Protein AF-A0AAD6TVN0-F1 (afdb_monomer_lite)

pLDDT: mean 87.1, std 21.08, range [29.28, 98.81]

Organism: NCBI:txid1033014

InterPro domains:
  IPR053216 Appressorial penetration-associated [PTHR34587] (46-248)

Radius of gyration: 27.72 Å; chains: 1; bounding box: 68×71×84 Å

Secondary structure (DSSP, 8-state):
-----------------PPPP-------------PPS--PPPGGG--GGGG--S-SS--TT-PPPP--SSTTTTHHHHH-TTSPB-TBS--TT--B--S--B----GGG--EEEEEESPTTEEE-TT--EEEEEEEESEE------TTTSBT-S-B-B-TTSPEEEEEEEEEEEES-TT--PPPPTT--SEEEEE-SPPBTTEEEEEETT---SEEEEEEEEEEETTSPBP--S-SS---SS-EEEEEE-

Foldseek 3Di:
DDDDDDDDDDDDDDDDDDDDDDDDDDDPPPPPPPPDPDPDDDPVVFDPCLQFQPVVVHDPPDDGHHHDRPLCQCVQCPVPVPFAECQLADDVVDHHHNADQADAFAPVLQKAKAWPPPHFAAEAAFQAKDKTKMFMGNAQAQQADDSHGQAVVHHWDADPVRGTYFWKKKFKAFDPAPPDPDDDDPVDTPDIDTQNDGDDVRMGMDMDHRHHHFGKMKMKMFTAHNNRHGHDHDDPPDDDSMDMHMYGHD

Structure (mmCIF, N/CA/C/O backbone):
data_AF-A0AAD6TVN0-F1
#
_entry.id   AF-A0AAD6TVN0-F1
#
loop_
_atom_site.group_PDB
_atom_site.id
_atom_site.type_symbol
_atom_site.label_atom_id
_atom_site.label_alt_id
_atom_site.label_comp_id
_atom_site.label_asym_id
_atom_site.label_entity_id
_atom_site.label_seq_id
_atom_site.pdbx_PDB_ins_code
_atom_site.Cartn_x
_atom_site.Cartn_y
_atom_site.Cartn_z
_atom_site.occupancy
_atom_site.B_iso_or_equiv
_atom_site.auth_seq_id
_atom_site.auth_comp_id
_atom_site.auth_asym_id
_atom_site.auth_atom_id
_atom_site.pdbx_PDB_model_num
ATOM 1 N N . MET A 1 1 ? 24.704 -12.897 56.780 1.00 35.09 1 MET A N 1
ATOM 2 C CA . MET A 1 1 ? 25.941 -13.639 57.115 1.00 35.09 1 MET A CA 1
ATOM 3 C C . MET A 1 1 ? 25.708 -15.061 56.632 1.00 35.09 1 MET A C 1
ATOM 5 O O . MET A 1 1 ? 24.818 -15.695 57.166 1.00 35.09 1 MET A O 1
ATOM 9 N N . GLY A 1 2 ? 26.159 -15.453 55.441 1.00 34.34 2 GLY A N 1
ATOM 10 C CA . GLY A 1 2 ? 27.534 -15.865 55.111 1.00 34.34 2 GLY A CA 1
ATOM 11 C C . GLY A 1 2 ? 27.506 -17.398 54.944 1.00 34.34 2 GLY A C 1
ATOM 12 O O . GLY A 1 2 ? 26.910 -18.060 55.776 1.00 34.34 2 GLY A O 1
ATOM 13 N N . GLY A 1 3 ? 28.023 -18.041 53.903 1.00 29.80 3 GLY A N 1
ATOM 14 C CA . GLY A 1 3 ? 28.819 -17.601 52.770 1.00 29.80 3 GLY A CA 1
ATOM 15 C C . GLY A 1 3 ? 28.853 -18.697 51.693 1.00 29.80 3 GLY A C 1
ATOM 16 O O . GLY A 1 3 ? 28.334 -19.795 51.873 1.00 29.80 3 GLY A O 1
ATOM 17 N N . MET A 1 4 ? 29.438 -18.325 50.559 1.00 32.41 4 MET A N 1
ATOM 18 C CA . MET A 1 4 ? 29.642 -19.104 49.339 1.00 32.41 4 MET A CA 1
ATOM 19 C C . MET A 1 4 ? 30.482 -20.374 49.552 1.00 32.41 4 MET A C 1
ATOM 21 O O . MET A 1 4 ? 31.401 -20.367 50.363 1.00 32.41 4 MET A O 1
ATOM 25 N N . SER A 1 5 ? 30.302 -21.380 48.688 1.00 35.50 5 SER A N 1
ATOM 26 C CA . SER A 1 5 ? 31.466 -22.021 48.065 1.00 35.50 5 SER A CA 1
ATOM 27 C C . SER A 1 5 ? 31.136 -22.552 46.674 1.00 35.50 5 SER A C 1
ATOM 29 O O . SER A 1 5 ? 30.236 -23.362 46.476 1.00 35.50 5 SER A O 1
ATOM 31 N N . SER A 1 6 ? 31.900 -22.033 45.722 1.00 34.50 6 SER A N 1
ATOM 32 C CA . SER A 1 6 ? 32.109 -22.510 44.363 1.00 34.50 6 SER A CA 1
ATOM 33 C C . SER A 1 6 ? 32.615 -23.948 44.326 1.00 34.50 6 SER A C 1
ATOM 35 O O . SER A 1 6 ? 33.423 -24.302 45.182 1.00 34.50 6 SER A O 1
ATOM 37 N N . ASP A 1 7 ? 32.332 -24.678 43.244 1.00 32.34 7 ASP A N 1
ATOM 38 C CA . ASP A 1 7 ? 33.420 -25.442 42.638 1.00 32.34 7 ASP A CA 1
ATOM 39 C C . ASP A 1 7 ? 33.321 -25.558 41.111 1.00 32.34 7 ASP A C 1
ATOM 41 O O . ASP A 1 7 ? 32.262 -25.813 40.533 1.00 32.34 7 ASP A O 1
ATOM 45 N N . ARG A 1 8 ? 34.463 -25.305 40.467 1.00 34.72 8 ARG A N 1
ATOM 46 C CA . ARG A 1 8 ? 34.719 -25.445 39.030 1.00 34.72 8 ARG A CA 1
ATOM 47 C C . ARG A 1 8 ? 35.424 -26.786 38.837 1.00 34.72 8 ARG A C 1
ATOM 49 O O . ARG A 1 8 ? 36.481 -26.988 39.416 1.00 34.72 8 ARG A O 1
ATOM 56 N N . GLY A 1 9 ? 34.941 -27.637 37.935 1.00 29.28 9 GLY A N 1
ATOM 57 C CA . GLY A 1 9 ? 35.663 -28.841 37.508 1.00 29.28 9 GLY A CA 1
ATOM 58 C C . GLY A 1 9 ? 35.828 -28.887 35.992 1.00 29.28 9 GLY A C 1
ATOM 59 O O . GLY A 1 9 ? 34.851 -29.075 35.273 1.00 29.28 9 GLY A O 1
ATOM 60 N N . ARG A 1 10 ? 37.061 -28.714 35.498 1.00 30.23 10 ARG A N 1
ATOM 61 C CA . ARG A 1 10 ? 37.460 -28.863 34.087 1.00 30.23 10 ARG A CA 1
ATOM 62 C C . ARG A 1 10 ? 38.429 -30.054 33.970 1.00 30.23 10 ARG A C 1
ATOM 64 O O . ARG A 1 10 ? 39.409 -30.089 34.696 1.00 30.23 10 ARG A O 1
ATOM 71 N N . VAL A 1 11 ? 38.156 -30.920 32.987 1.00 32.75 11 VAL A N 1
ATOM 72 C CA . VAL A 1 11 ? 39.029 -31.847 32.215 1.00 32.75 11 VAL A CA 1
ATOM 73 C C . VAL A 1 11 ? 39.875 -32.899 32.947 1.00 32.75 11 VAL A C 1
ATOM 75 O O . VAL A 1 11 ? 40.848 -32.548 33.597 1.00 32.75 11 VAL A O 1
ATOM 78 N N . LEU A 1 12 ? 39.661 -34.178 32.592 1.00 31.28 12 LEU A N 1
ATOM 79 C CA . LEU A 1 12 ? 40.741 -35.133 32.284 1.00 31.28 12 LEU A CA 1
ATOM 80 C C . LEU A 1 12 ? 40.341 -36.068 31.120 1.00 31.28 12 LEU A C 1
ATOM 82 O O . LEU A 1 12 ? 39.271 -36.668 31.108 1.00 31.28 12 LEU A O 1
ATOM 86 N N . THR A 1 13 ? 41.229 -36.144 30.130 1.00 33.22 13 THR A N 1
ATOM 87 C CA . THR A 1 13 ? 41.271 -37.031 28.951 1.00 33.22 13 THR A CA 1
ATOM 88 C C . THR A 1 13 ? 41.747 -38.451 29.283 1.00 33.22 13 THR A C 1
ATOM 90 O O . THR A 1 13 ? 42.549 -38.599 30.205 1.00 33.22 13 THR A O 1
ATOM 93 N N . PRO A 1 14 ? 41.455 -39.445 28.421 1.00 33.72 14 PRO A N 1
ATOM 94 C CA . PRO A 1 14 ? 42.400 -40.538 28.157 1.00 33.72 14 PRO A CA 1
ATOM 95 C C . PRO A 1 14 ? 42.846 -40.615 26.681 1.00 33.72 14 PRO A C 1
ATOM 97 O O . PRO A 1 14 ? 42.035 -40.543 25.759 1.00 33.72 14 PRO A O 1
ATOM 100 N N . GLN A 1 15 ? 44.158 -40.782 26.482 1.00 29.94 15 GLN A N 1
ATOM 101 C CA . GLN A 1 15 ? 44.843 -41.064 25.211 1.00 29.94 15 GLN A CA 1
ATOM 102 C C . GLN A 1 15 ? 44.637 -42.529 24.764 1.00 29.94 15 GLN A C 1
ATOM 104 O O . GLN A 1 15 ? 44.668 -43.434 25.588 1.00 29.94 15 GLN A O 1
ATOM 109 N N . MET A 1 16 ? 44.295 -42.737 23.485 1.00 29.47 16 MET A N 1
ATOM 110 C CA . MET A 1 16 ? 45.093 -43.319 22.376 1.00 29.47 16 MET A CA 1
ATOM 111 C C . MET A 1 16 ? 44.997 -44.840 22.174 1.00 29.47 16 MET A C 1
ATOM 113 O O . MET A 1 16 ? 45.440 -45.611 23.013 1.00 29.47 16 MET A O 1
ATOM 117 N N . GLN A 1 17 ? 44.584 -45.236 20.960 1.00 30.91 17 GLN A N 1
ATOM 118 C CA . GLN A 1 17 ? 45.395 -46.042 20.029 1.00 30.91 17 GLN A CA 1
ATOM 119 C C . GLN A 1 17 ? 44.801 -45.986 18.603 1.00 30.91 17 GLN A C 1
ATOM 121 O O . GLN A 1 17 ? 43.596 -46.113 18.405 1.00 30.91 17 GLN A O 1
ATOM 126 N N . THR A 1 18 ? 45.662 -45.738 17.613 1.00 35.38 18 THR A N 1
ATOM 127 C CA . THR A 1 18 ? 45.358 -45.560 16.178 1.00 35.38 18 THR A CA 1
ATOM 128 C C . THR A 1 18 ? 45.580 -46.843 15.366 1.00 35.38 18 THR A C 1
ATOM 130 O O . THR A 1 18 ? 46.633 -47.458 15.538 1.00 35.38 18 THR A O 1
ATOM 133 N N . PRO A 1 19 ? 44.706 -47.189 14.400 1.00 38.62 19 PRO A N 1
ATOM 134 C CA . PRO A 1 19 ? 45.020 -48.106 13.298 1.00 38.62 19 PRO A CA 1
ATOM 135 C C . PRO A 1 19 ? 45.561 -47.355 12.054 1.00 38.62 19 PRO A C 1
ATOM 137 O O . PRO A 1 19 ? 45.411 -46.134 11.963 1.00 38.62 19 PRO A O 1
ATOM 140 N N . PRO A 1 20 ? 46.216 -48.050 11.102 1.00 36.09 20 PRO A N 1
ATOM 141 C CA . PRO A 1 20 ? 47.144 -47.451 10.140 1.00 36.09 20 PRO A CA 1
ATOM 142 C C . PRO A 1 20 ? 46.466 -46.721 8.967 1.00 36.09 20 PRO A C 1
ATOM 144 O O . PRO A 1 20 ? 45.381 -47.081 8.517 1.00 36.09 20 PRO A O 1
ATOM 147 N N . GLN A 1 21 ? 47.164 -45.706 8.444 1.00 36.44 21 GLN A N 1
ATOM 148 C CA . GLN A 1 21 ? 46.817 -44.969 7.222 1.00 36.44 21 GLN A CA 1
ATOM 149 C C . GLN A 1 21 ? 47.020 -45.804 5.948 1.00 36.44 21 GLN A C 1
ATOM 151 O O . GLN A 1 21 ? 48.007 -46.535 5.849 1.00 36.44 21 GLN A O 1
ATOM 156 N N . PRO A 1 22 ? 46.237 -45.512 4.893 1.00 36.12 22 PRO A N 1
ATOM 157 C CA . PRO A 1 22 ? 46.738 -45.560 3.527 1.00 36.12 22 PRO A CA 1
ATOM 158 C C . PRO A 1 22 ? 46.765 -44.169 2.865 1.00 36.12 22 PRO A C 1
ATOM 160 O O . PRO A 1 22 ? 45.753 -43.486 2.742 1.00 36.12 22 PRO A O 1
ATOM 163 N N . SER A 1 23 ? 47.977 -43.807 2.435 1.00 33.66 23 SER A N 1
ATOM 164 C CA . SER A 1 23 ? 48.380 -43.056 1.232 1.00 33.66 23 SER A CA 1
ATOM 165 C C . SER A 1 23 ? 47.616 -41.801 0.776 1.00 33.66 23 SER A C 1
ATOM 167 O O . SER A 1 23 ? 46.452 -41.817 0.386 1.00 33.66 23 SER A O 1
ATOM 169 N N . GLN A 1 24 ? 48.404 -40.730 0.668 1.00 41.72 24 GLN A N 1
ATOM 170 C CA . GLN A 1 24 ? 48.124 -39.443 0.044 1.00 41.72 24 GLN A CA 1
ATOM 171 C C . GLN A 1 24 ? 47.583 -39.549 -1.394 1.00 41.72 24 GLN A C 1
ATOM 173 O O . GLN A 1 24 ? 48.257 -40.071 -2.275 1.00 41.72 24 GLN A O 1
ATOM 178 N N . GLN A 1 25 ? 46.456 -38.883 -1.658 1.00 35.97 25 GLN A N 1
ATOM 179 C CA . GLN A 1 25 ? 46.201 -38.197 -2.928 1.00 35.97 25 GLN A CA 1
ATOM 180 C C . GLN A 1 25 ? 45.487 -36.871 -2.635 1.00 35.97 25 GLN A C 1
ATOM 182 O O . GLN A 1 25 ? 44.291 -36.810 -2.350 1.00 35.97 25 GLN A O 1
ATOM 187 N N . GLN A 1 26 ? 46.257 -35.783 -2.670 1.00 39.34 26 GLN A N 1
ATOM 188 C CA . GLN A 1 26 ? 45.740 -34.420 -2.620 1.00 39.34 26 GLN A CA 1
ATOM 189 C C . GLN A 1 26 ? 44.898 -34.147 -3.874 1.00 39.34 26 GLN A C 1
ATOM 191 O O . GLN A 1 26 ? 45.443 -33.956 -4.957 1.00 39.34 26 GLN A O 1
ATOM 196 N N . SER A 1 27 ? 43.577 -34.035 -3.725 1.00 37.53 27 SER A N 1
ATOM 197 C CA . SER A 1 27 ? 42.752 -33.298 -4.686 1.00 37.53 27 SER A CA 1
ATOM 198 C C . SER A 1 27 ? 42.342 -31.964 -4.063 1.00 37.53 27 SER A C 1
ATOM 200 O O . SER A 1 27 ? 41.431 -31.864 -3.243 1.00 37.53 27 SER A O 1
ATOM 202 N N . ARG A 1 28 ? 43.061 -30.898 -4.436 1.00 41.41 28 ARG A N 1
ATOM 203 C CA . ARG A 1 28 ? 42.641 -29.515 -4.182 1.00 41.41 28 ARG A CA 1
ATOM 204 C C . ARG A 1 28 ? 41.343 -29.259 -4.954 1.00 41.41 28 ARG A C 1
ATOM 206 O O . ARG A 1 28 ? 41.378 -28.809 -6.097 1.00 41.41 28 ARG A O 1
ATOM 213 N N . LYS A 1 29 ? 40.184 -29.501 -4.340 1.00 38.69 29 LYS A N 1
ATOM 214 C CA . LYS A 1 29 ? 38.929 -28.897 -4.805 1.00 38.69 29 LYS A CA 1
ATOM 215 C C . LYS A 1 29 ? 38.949 -27.427 -4.398 1.00 38.69 29 LYS A C 1
ATOM 217 O O . LYS A 1 29 ? 38.515 -27.059 -3.312 1.00 38.69 29 LYS A O 1
ATOM 222 N N . GLN A 1 30 ? 39.493 -26.586 -5.278 1.00 42.94 30 GLN A N 1
ATOM 223 C CA . GLN A 1 30 ? 39.204 -25.157 -5.263 1.00 42.94 30 GLN A CA 1
ATOM 224 C C . GLN A 1 30 ? 37.683 -24.995 -5.273 1.00 42.94 30 GLN A C 1
ATOM 226 O O . GLN A 1 30 ? 37.018 -25.318 -6.259 1.00 42.94 30 GLN A O 1
ATOM 231 N N . SER A 1 31 ? 37.144 -24.493 -4.165 1.00 44.06 31 SER A N 1
ATOM 232 C CA . SER A 1 31 ? 35.821 -23.889 -4.104 1.00 44.06 31 SER A CA 1
ATOM 233 C C . SER A 1 31 ? 35.798 -22.714 -5.086 1.00 44.06 31 SER A C 1
ATOM 235 O O . SER A 1 31 ? 36.100 -21.572 -4.737 1.00 44.06 31 SER A O 1
ATOM 237 N N . ARG A 1 32 ? 35.484 -22.996 -6.354 1.00 47.41 32 ARG A N 1
ATOM 238 C CA . ARG A 1 32 ? 35.063 -21.975 -7.307 1.00 47.41 32 ARG A CA 1
ATOM 239 C C . ARG A 1 32 ? 33.734 -21.445 -6.790 1.00 47.41 32 ARG A C 1
ATOM 241 O O . ARG A 1 32 ? 32.703 -22.082 -6.991 1.00 47.41 32 ARG A O 1
ATOM 248 N N . SER A 1 33 ? 33.779 -20.291 -6.129 1.00 51.88 33 SER A N 1
ATOM 249 C CA . SER A 1 33 ? 32.635 -19.387 -6.038 1.00 51.88 33 SER A CA 1
ATOM 250 C C . SER A 1 33 ? 32.027 -19.295 -7.439 1.00 51.88 33 SER A C 1
ATOM 252 O O . SER A 1 33 ? 32.634 -18.755 -8.368 1.00 51.88 33 SER A O 1
ATOM 254 N N . ARG A 1 34 ? 30.876 -19.943 -7.636 1.00 54.56 34 ARG A N 1
ATOM 255 C CA . ARG A 1 34 ? 30.107 -19.817 -8.869 1.00 54.56 34 ARG A CA 1
ATOM 256 C C . ARG A 1 34 ? 29.485 -18.425 -8.842 1.00 54.56 34 ARG A C 1
ATOM 258 O O . ARG A 1 34 ? 28.358 -18.261 -8.395 1.00 54.56 34 ARG A O 1
ATOM 265 N N . ARG A 1 35 ? 30.216 -17.423 -9.336 1.00 59.41 35 ARG A N 1
ATOM 266 C CA . ARG A 1 35 ? 29.575 -16.224 -9.889 1.00 59.41 35 ARG A CA 1
ATOM 267 C C . ARG A 1 35 ? 28.525 -16.696 -10.911 1.00 59.41 35 ARG A C 1
ATOM 269 O O . ARG A 1 35 ? 28.870 -17.559 -11.730 1.00 59.41 35 ARG A O 1
ATOM 276 N N . PRO A 1 36 ? 27.275 -16.203 -10.872 1.00 55.59 36 PRO A N 1
ATOM 277 C CA . PRO A 1 36 ? 26.262 -16.624 -11.830 1.00 55.59 36 PRO A CA 1
ATOM 278 C C . PRO A 1 36 ? 26.734 -16.358 -13.263 1.00 55.59 36 PRO A C 1
ATOM 280 O O . PRO A 1 36 ? 27.351 -15.332 -13.553 1.00 55.59 36 PRO A O 1
ATOM 283 N N . ARG A 1 37 ? 26.482 -17.327 -14.147 1.00 54.34 37 ARG A N 1
ATOM 284 C CA . ARG A 1 37 ? 26.737 -17.229 -15.587 1.00 54.34 37 ARG A CA 1
ATOM 285 C C . ARG A 1 37 ? 25.771 -16.214 -16.215 1.00 54.34 37 ARG A C 1
ATOM 287 O O . ARG A 1 37 ? 24.590 -16.233 -15.901 1.00 54.34 37 ARG A O 1
ATOM 294 N N . SER A 1 38 ? 26.316 -15.434 -17.154 1.00 54.59 38 SER A N 1
ATOM 295 C CA . SER A 1 38 ? 25.729 -14.333 -17.939 1.00 54.59 38 SER A CA 1
ATOM 296 C C . SER A 1 38 ? 25.511 -13.011 -17.191 1.00 54.59 38 SER A C 1
ATOM 298 O O . SER A 1 38 ? 24.483 -12.788 -16.570 1.00 54.59 38 SER A O 1
ATOM 300 N N . ALA A 1 39 ? 26.472 -12.094 -17.342 1.00 66.88 39 ALA A N 1
ATOM 301 C CA . ALA A 1 39 ? 26.305 -10.664 -17.064 1.00 66.88 39 ALA A CA 1
ATOM 302 C C . ALA A 1 39 ? 25.652 -9.903 -18.242 1.00 66.88 39 ALA A C 1
ATOM 304 O O . ALA A 1 39 ? 25.622 -8.675 -18.237 1.00 66.88 39 ALA A O 1
ATOM 305 N N . ALA A 1 40 ? 25.184 -10.613 -19.276 1.00 80.75 40 ALA A N 1
ATOM 306 C CA . ALA A 1 40 ? 24.501 -10.007 -20.410 1.00 80.75 40 ALA A CA 1
ATOM 307 C C . ALA A 1 40 ? 23.000 -9.892 -20.113 1.00 80.75 40 ALA A C 1
ATOM 309 O O . ALA A 1 40 ? 22.369 -10.868 -19.704 1.00 80.75 40 ALA A O 1
ATOM 310 N N . ILE A 1 41 ? 22.454 -8.693 -20.318 1.00 84.88 41 ILE A N 1
ATOM 311 C CA . ILE A 1 41 ? 21.024 -8.387 -20.212 1.00 84.88 41 ILE A CA 1
ATOM 312 C C . ILE A 1 41 ? 20.337 -8.853 -21.502 1.00 84.88 41 ILE A C 1
ATOM 314 O O . ILE A 1 41 ? 20.864 -8.622 -22.589 1.00 84.88 41 ILE A O 1
ATOM 318 N N . ASP A 1 42 ? 19.175 -9.504 -21.393 1.00 88.06 42 ASP A N 1
ATOM 319 C CA . ASP A 1 42 ? 18.343 -9.839 -22.557 1.00 88.06 42 ASP A CA 1
ATOM 320 C C . ASP A 1 42 ? 17.860 -8.538 -23.224 1.00 88.06 42 ASP A C 1
ATOM 322 O O . ASP A 1 42 ? 17.152 -7.773 -22.571 1.00 88.06 42 ASP A O 1
ATOM 326 N N . PRO A 1 43 ? 18.194 -8.264 -24.499 1.00 88.19 43 PRO A N 1
ATOM 327 C CA . PRO A 1 43 ? 17.826 -7.007 -25.148 1.00 88.19 43 PRO A CA 1
ATOM 328 C C . PRO A 1 43 ? 16.322 -6.719 -25.165 1.00 88.19 43 PRO A C 1
ATOM 330 O O . PRO A 1 43 ? 15.921 -5.561 -25.229 1.00 88.19 43 PRO A O 1
ATOM 333 N N . ARG A 1 44 ? 15.474 -7.749 -25.063 1.00 89.56 44 ARG A N 1
ATOM 334 C CA . ARG A 1 44 ? 14.012 -7.590 -25.065 1.00 89.56 44 ARG A CA 1
ATOM 335 C C . ARG A 1 44 ? 13.475 -6.868 -23.834 1.00 89.56 44 ARG A C 1
ATOM 337 O O . ARG A 1 44 ? 12.310 -6.487 -23.829 1.00 89.56 44 ARG A O 1
ATOM 344 N N . VAL A 1 45 ? 14.277 -6.710 -22.780 1.00 89.50 45 VAL A N 1
ATOM 345 C CA . VAL A 1 45 ? 13.815 -6.002 -21.583 1.00 89.50 45 VAL A CA 1
ATOM 346 C C . VAL A 1 45 ? 13.823 -4.490 -21.779 1.00 89.50 45 VAL A C 1
ATOM 348 O O . VAL A 1 45 ? 13.073 -3.822 -21.070 1.00 89.50 45 VAL A O 1
ATOM 351 N N . PHE A 1 46 ? 14.638 -3.942 -22.694 1.00 90.56 46 PHE A N 1
ATOM 352 C CA . PHE A 1 46 ? 14.789 -2.495 -22.896 1.00 90.56 46 PHE A CA 1
ATOM 353 C C . PHE A 1 46 ? 13.471 -1.832 -23.312 1.00 90.56 46 PHE A C 1
ATOM 355 O O . PHE A 1 46 ? 12.807 -2.266 -24.248 1.00 90.56 46 PHE A O 1
ATOM 362 N N . GLN A 1 47 ? 13.093 -0.785 -22.580 1.00 91.75 47 GLN A N 1
ATOM 363 C CA . GLN A 1 47 ? 11.836 -0.067 -22.752 1.00 91.75 47 GLN A CA 1
ATOM 364 C C . GLN A 1 47 ? 12.097 1.211 -23.550 1.00 91.75 47 GLN A C 1
ATOM 366 O O . GLN A 1 47 ? 12.538 2.211 -22.991 1.00 91.75 47 GLN A O 1
ATOM 371 N N . GLU A 1 48 ? 11.802 1.206 -24.851 1.00 93.00 48 GLU A N 1
ATOM 372 C CA . GLU A 1 48 ? 12.009 2.381 -25.719 1.00 93.00 48 GLU A CA 1
ATOM 373 C C . GLU A 1 48 ? 11.285 3.632 -25.201 1.00 93.00 48 GLU A C 1
ATOM 375 O O . GLU A 1 48 ? 11.797 4.746 -25.305 1.00 93.00 48 GLU A O 1
ATOM 380 N N . GLY A 1 49 ? 10.127 3.452 -24.556 1.00 92.50 49 GLY A N 1
ATOM 381 C CA . GLY A 1 49 ? 9.379 4.542 -23.931 1.00 92.50 49 GLY A CA 1
ATOM 382 C C . GLY A 1 49 ? 10.169 5.304 -22.860 1.00 92.50 49 GLY A C 1
ATOM 383 O O . GLY A 1 49 ? 9.905 6.484 -22.649 1.00 92.50 49 GLY A O 1
ATOM 384 N N . PHE A 1 50 ? 11.175 4.686 -22.229 1.00 94.81 50 PHE A N 1
ATOM 385 C CA . PHE A 1 50 ? 12.008 5.344 -21.214 1.00 94.81 50 PHE A CA 1
ATOM 386 C C . PHE A 1 50 ? 13.017 6.330 -21.818 1.00 94.81 50 PHE A C 1
ATOM 388 O O . PHE A 1 50 ? 13.672 7.056 -21.074 1.00 94.81 50 PHE A O 1
ATOM 395 N N . LEU A 1 51 ? 13.140 6.409 -23.146 1.00 94.56 51 LEU A N 1
ATOM 396 C CA . LEU A 1 51 ? 13.912 7.457 -23.822 1.00 94.56 51 LEU A CA 1
ATOM 397 C C . LEU A 1 51 ? 13.151 8.787 -23.895 1.00 94.56 51 LEU A C 1
ATOM 399 O O . LEU A 1 51 ? 13.749 9.829 -24.160 1.00 94.56 51 LEU A O 1
ATOM 403 N N . ASN A 1 52 ? 11.838 8.762 -23.657 1.00 95.00 52 ASN A N 1
ATOM 404 C CA . ASN A 1 52 ? 10.978 9.931 -23.732 1.00 95.00 52 ASN A CA 1
ATOM 405 C C . ASN A 1 52 ? 10.688 10.479 -22.329 1.00 95.00 52 ASN A C 1
ATOM 407 O O . ASN A 1 52 ? 10.168 9.777 -21.466 1.00 95.00 52 ASN A O 1
ATOM 411 N N . ASN A 1 53 ? 10.986 11.758 -22.107 1.00 95.75 53 ASN A N 1
ATOM 412 C CA . ASN A 1 53 ? 10.720 12.432 -20.835 1.00 95.75 53 ASN A CA 1
ATOM 413 C C . ASN A 1 53 ? 9.287 12.985 -20.712 1.00 95.75 53 ASN A C 1
ATOM 415 O O . ASN A 1 53 ? 8.953 13.572 -19.683 1.00 95.75 53 ASN A O 1
ATOM 419 N N . GLY A 1 54 ? 8.461 12.839 -21.753 1.00 93.69 54 GLY A N 1
ATOM 420 C CA . GLY A 1 54 ? 7.076 13.309 -21.789 1.00 93.69 54 GLY A CA 1
ATOM 421 C C . GLY A 1 54 ? 6.908 14.818 -22.001 1.00 93.69 54 GLY A C 1
ATOM 422 O O . GLY A 1 54 ? 5.812 15.322 -21.787 1.00 93.69 54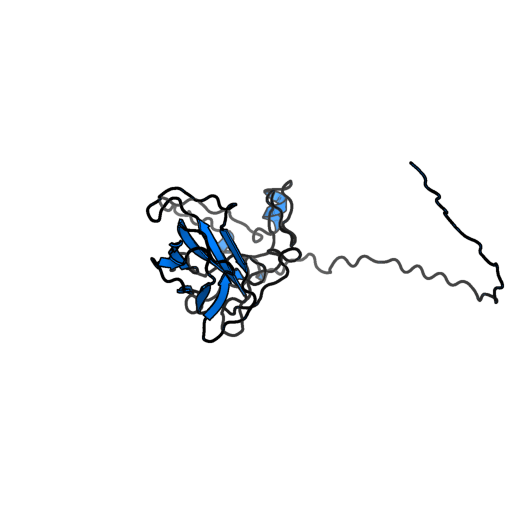 GLY A O 1
ATOM 423 N N . GLN A 1 55 ? 7.964 15.541 -22.395 1.00 94.31 55 GLN A N 1
ATOM 424 C CA . GLN A 1 55 ? 7.976 17.009 -22.528 1.00 94.31 55 GLN A CA 1
ATOM 425 C C . GLN A 1 55 ? 8.411 17.492 -23.918 1.00 94.31 55 GLN A C 1
ATOM 427 O O . GLN A 1 55 ? 9.071 18.524 -24.051 1.00 94.31 55 GLN A O 1
ATOM 432 N N . ASN A 1 56 ? 8.061 16.745 -24.968 1.00 89.75 56 ASN A N 1
ATOM 433 C CA . ASN A 1 56 ? 8.310 17.154 -26.348 1.00 89.75 56 ASN A CA 1
ATOM 434 C C . ASN A 1 56 ? 7.064 16.936 -27.238 1.00 89.75 56 ASN A C 1
ATOM 436 O O . ASN A 1 56 ? 6.823 15.800 -27.654 1.00 89.75 56 ASN A O 1
ATOM 440 N N . PRO A 1 57 ? 6.280 17.994 -27.538 1.00 92.06 57 PRO A N 1
ATOM 441 C CA . PRO A 1 57 ? 6.440 19.366 -27.038 1.00 92.06 57 PRO A CA 1
ATOM 442 C C . PRO A 1 57 ? 6.149 19.477 -25.524 1.00 92.06 57 PRO A C 1
ATOM 444 O O . PRO A 1 57 ? 5.538 18.566 -24.959 1.00 92.06 57 PRO A O 1
ATOM 447 N N . PRO A 1 58 ? 6.572 20.566 -24.854 1.00 93.62 58 PRO A N 1
ATOM 448 C CA . PRO A 1 58 ? 6.256 20.792 -23.446 1.00 93.62 58 PRO A CA 1
ATOM 449 C C . PRO A 1 58 ? 4.749 20.794 -23.167 1.00 93.62 58 PRO A C 1
ATOM 451 O O . PRO A 1 58 ? 3.963 21.305 -23.967 1.00 93.62 58 PRO A O 1
ATOM 454 N N . VAL A 1 59 ? 4.361 20.249 -22.014 1.00 94.19 59 VAL A N 1
ATOM 455 C CA . VAL A 1 59 ? 2.977 20.226 -21.523 1.00 94.19 59 VAL A CA 1
ATOM 456 C C . VAL A 1 59 ? 2.894 21.025 -20.225 1.00 94.19 59 VAL A C 1
ATOM 458 O O . VAL A 1 59 ? 3.592 20.721 -19.254 1.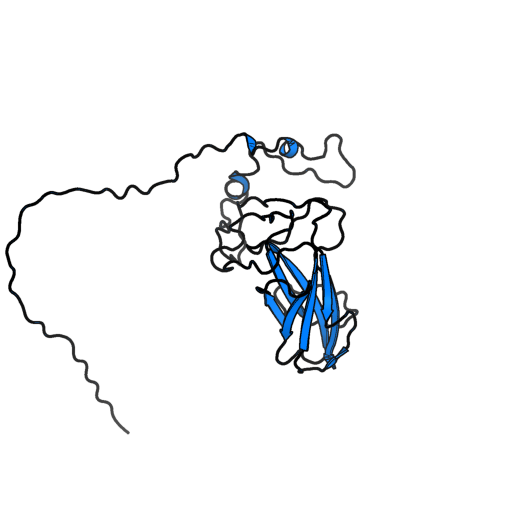00 94.19 59 VAL A O 1
ATOM 461 N N . ASP A 1 60 ? 2.016 22.026 -20.197 1.00 95.12 60 ASP A N 1
ATOM 462 C CA . ASP A 1 60 ? 1.868 22.937 -19.061 1.00 95.12 60 ASP A 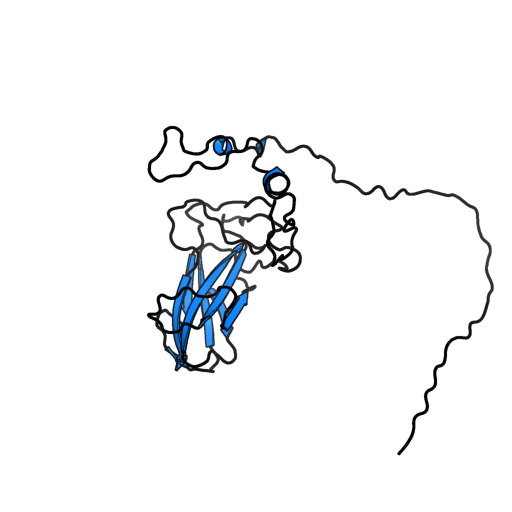CA 1
ATOM 463 C C . ASP A 1 60 ? 1.579 22.202 -17.744 1.00 95.12 60 ASP A C 1
ATOM 465 O O . ASP A 1 60 ? 0.769 21.273 -17.662 1.00 95.12 60 ASP A O 1
ATOM 469 N N . GLY A 1 61 ? 2.264 22.636 -16.683 1.00 94.00 61 GLY A N 1
ATOM 470 C CA . GLY A 1 61 ? 2.114 22.080 -15.336 1.00 94.00 61 GLY A CA 1
ATOM 471 C C . GLY A 1 61 ? 2.693 20.673 -15.151 1.00 94.00 61 GLY A C 1
ATOM 472 O O . GLY A 1 61 ? 2.376 20.018 -14.156 1.00 94.00 61 GLY A O 1
ATOM 473 N N . LYS A 1 62 ? 3.517 20.178 -16.085 1.00 91.50 62 LYS A N 1
ATOM 474 C CA . LYS A 1 62 ? 4.165 18.862 -16.004 1.00 91.50 62 LYS A CA 1
ATOM 475 C C . LYS A 1 62 ? 5.690 19.017 -16.006 1.00 91.50 62 LYS A C 1
ATOM 477 O O . LYS A 1 62 ? 6.241 19.810 -16.761 1.00 91.50 62 LYS A O 1
ATOM 482 N N . SER A 1 63 ? 6.380 18.249 -15.167 1.00 95.12 63 SER A N 1
ATOM 483 C CA . SER A 1 63 ? 7.848 18.171 -15.166 1.00 95.12 63 SER A CA 1
ATOM 484 C C . SER A 1 63 ? 8.333 17.069 -16.118 1.00 95.12 63 SER A C 1
ATOM 486 O O . SER A 1 63 ? 7.603 16.097 -16.328 1.00 95.12 63 SER A O 1
ATOM 488 N N . PRO A 1 64 ? 9.540 17.184 -16.703 1.00 95.50 64 PRO A N 1
ATOM 489 C CA . PRO A 1 64 ? 10.132 16.096 -17.474 1.00 95.50 64 PRO A CA 1
ATOM 490 C C . PRO A 1 64 ? 10.470 14.906 -16.575 1.00 95.50 64 PRO A C 1
ATOM 492 O O . PRO A 1 64 ? 11.003 15.077 -15.478 1.00 95.50 64 PRO A O 1
ATOM 495 N N . SER A 1 65 ? 10.202 13.696 -17.064 1.00 95.31 65 SER A N 1
ATOM 496 C CA . SER A 1 65 ? 10.694 12.466 -16.441 1.00 95.31 65 SER A CA 1
ATOM 497 C C . SER A 1 65 ? 12.204 12.310 -16.647 1.00 95.31 65 SER A C 1
ATOM 499 O O . SER A 1 65 ? 12.767 12.780 -17.639 1.00 95.31 65 SER A O 1
ATOM 501 N N . LEU A 1 66 ? 12.857 11.572 -15.747 1.00 95.38 66 LEU A N 1
ATOM 502 C CA . LEU A 1 66 ? 14.153 10.975 -16.062 1.00 95.38 66 LEU A CA 1
ATOM 503 C C . LEU A 1 66 ? 14.001 10.013 -17.244 1.00 95.38 66 LEU A C 1
ATOM 505 O O . LEU A 1 66 ? 12.960 9.369 -17.396 1.00 95.38 66 LEU A O 1
ATOM 509 N N . THR A 1 67 ? 15.062 9.888 -18.037 1.00 94.69 67 THR A N 1
ATOM 510 C CA . THR A 1 67 ? 15.147 8.949 -19.157 1.00 94.69 67 THR A CA 1
ATOM 511 C C . THR A 1 67 ? 16.245 7.918 -18.931 1.00 94.69 67 THR A C 1
ATOM 513 O O . THR A 1 67 ? 17.159 8.115 -18.123 1.00 94.69 67 THR A O 1
ATOM 516 N N . SER A 1 68 ? 16.155 6.785 -19.624 1.00 94.31 68 SER A N 1
ATOM 517 C CA . SER A 1 68 ? 17.160 5.731 -19.540 1.00 94.31 68 SER A CA 1
ATOM 518 C C . SER A 1 68 ? 17.202 4.868 -20.794 1.00 94.31 68 SER A C 1
ATOM 520 O O . SER A 1 68 ? 16.185 4.342 -21.230 1.00 94.31 68 SER A O 1
ATOM 522 N N . GLU A 1 69 ? 18.413 4.641 -21.301 1.00 91.69 69 GLU A N 1
ATOM 523 C CA . GLU A 1 69 ? 18.702 3.671 -22.368 1.00 91.69 69 GLU A CA 1
ATOM 524 C C . GLU A 1 69 ? 18.856 2.233 -21.843 1.00 91.69 69 GLU A C 1
ATOM 526 O O . GLU A 1 69 ? 18.988 1.292 -22.618 1.00 91.69 69 GLU A O 1
ATOM 531 N N . ASN A 1 70 ? 18.881 2.042 -20.519 1.00 90.12 70 ASN A N 1
ATOM 532 C CA . ASN A 1 70 ? 19.180 0.758 -19.886 1.00 90.12 70 ASN A CA 1
ATOM 533 C C . ASN A 1 70 ? 18.215 0.392 -18.752 1.00 90.12 70 ASN A C 1
ATOM 535 O O . ASN A 1 70 ? 18.605 -0.301 -17.808 1.00 90.12 70 ASN A O 1
ATOM 539 N N . ASN A 1 71 ? 16.973 0.874 -18.829 1.00 91.62 71 ASN A N 1
ATOM 540 C CA . ASN A 1 71 ? 15.917 0.638 -17.841 1.00 91.62 71 ASN A CA 1
ATOM 541 C C . ASN A 1 71 ? 16.329 0.922 -16.395 1.00 91.62 71 ASN A C 1
ATOM 543 O O . ASN A 1 71 ? 15.952 0.190 -15.483 1.00 91.62 71 ASN A O 1
ATOM 547 N N . PHE A 1 72 ? 17.150 1.947 -16.185 1.00 93.50 72 PHE A N 1
ATOM 548 C CA . PHE A 1 72 ? 17.612 2.352 -14.863 1.00 93.50 72 PHE A CA 1
ATOM 549 C C . PHE A 1 72 ? 18.355 1.247 -14.087 1.00 93.50 72 PHE A C 1
ATOM 551 O O . PHE A 1 72 ? 18.502 1.354 -12.873 1.00 93.50 72 PHE A O 1
ATOM 558 N N . ILE A 1 73 ? 18.919 0.230 -14.760 1.00 91.06 73 ILE A N 1
ATOM 559 C CA . ILE A 1 73 ? 19.584 -0.909 -14.091 1.00 91.06 73 ILE A CA 1
ATOM 560 C C . ILE A 1 73 ? 20.728 -0.483 -13.153 1.00 91.06 73 ILE A C 1
ATOM 562 O O . ILE A 1 73 ? 21.016 -1.143 -12.160 1.00 91.06 73 ILE A O 1
ATOM 566 N N . ASN A 1 74 ? 21.365 0.655 -13.446 1.00 89.69 74 ASN A N 1
ATOM 567 C CA . ASN A 1 74 ? 22.452 1.226 -12.649 1.00 89.69 74 ASN A CA 1
ATOM 568 C C . ASN A 1 74 ? 22.009 2.404 -11.764 1.00 89.69 74 ASN A C 1
ATOM 570 O O . ASN A 1 74 ? 22.872 3.092 -11.219 1.00 89.69 74 ASN A O 1
ATOM 574 N N . PHE A 1 75 ? 20.707 2.680 -11.645 1.00 94.19 75 PHE A N 1
ATOM 575 C CA . PHE A 1 75 ? 20.196 3.883 -10.984 1.00 94.19 75 PHE A CA 1
ATOM 576 C C . PHE A 1 75 ? 20.692 4.001 -9.545 1.00 94.19 75 PHE A C 1
ATOM 578 O O . PHE A 1 75 ? 21.334 4.992 -9.216 1.00 94.19 75 PHE A O 1
ATOM 585 N N . CYS A 1 76 ? 20.513 2.968 -8.717 1.00 93.38 76 CYS A N 1
ATOM 586 C CA . CYS A 1 76 ? 20.976 3.011 -7.328 1.00 93.38 76 CYS A CA 1
ATOM 587 C C . CYS A 1 76 ? 22.482 3.275 -7.219 1.00 93.38 76 CYS A C 1
ATOM 589 O O . CYS A 1 76 ? 22.908 4.166 -6.490 1.00 93.38 76 CYS A O 1
ATOM 591 N N . ALA A 1 77 ? 23.287 2.552 -8.000 1.00 89.25 77 ALA A N 1
ATOM 592 C CA . ALA A 1 77 ? 24.740 2.669 -7.956 1.00 89.25 77 ALA A CA 1
ATOM 593 C C . ALA A 1 77 ? 25.260 4.032 -8.450 1.00 89.25 77 ALA A C 1
ATOM 595 O O . ALA A 1 77 ? 26.325 4.463 -8.017 1.00 89.25 77 ALA A O 1
ATOM 596 N N . ARG A 1 78 ? 24.548 4.697 -9.371 1.00 88.06 78 ARG A N 1
ATOM 597 C CA . ARG A 1 78 ? 24.984 5.970 -9.976 1.00 88.06 78 ARG A CA 1
ATOM 598 C C . ARG A 1 78 ? 24.409 7.198 -9.284 1.00 88.06 78 ARG A C 1
ATOM 600 O O . ARG A 1 78 ? 25.116 8.188 -9.145 1.00 88.06 78 ARG A O 1
ATOM 607 N N . THR A 1 79 ? 23.145 7.142 -8.884 1.00 86.31 79 THR A N 1
ATOM 608 C CA . THR A 1 79 ? 22.431 8.287 -8.311 1.00 86.31 79 THR A CA 1
ATOM 609 C C . THR A 1 79 ? 22.718 8.419 -6.821 1.00 86.31 79 THR A C 1
ATOM 611 O O . THR A 1 79 ? 22.832 9.530 -6.315 1.00 86.31 79 THR A O 1
ATOM 614 N N . LEU A 1 80 ? 22.860 7.291 -6.117 1.00 87.00 80 LEU A N 1
ATOM 615 C CA . LEU A 1 80 ? 22.990 7.251 -4.664 1.00 87.00 80 LEU A CA 1
ATOM 616 C C . LEU A 1 80 ? 24.082 6.253 -4.225 1.00 87.00 80 LEU A C 1
ATOM 618 O O . LEU A 1 80 ? 23.798 5.299 -3.502 1.00 87.00 80 LEU A O 1
ATOM 622 N N . PRO A 1 81 ? 25.353 6.457 -4.629 1.00 84.56 81 PRO A N 1
ATOM 623 C CA . PRO A 1 81 ? 26.432 5.485 -4.414 1.00 84.56 81 PRO A CA 1
ATOM 624 C C . PRO A 1 81 ? 26.735 5.193 -2.936 1.00 84.56 81 PRO A C 1
ATOM 626 O O . PRO A 1 81 ? 27.325 4.161 -2.630 1.00 84.56 81 PRO A O 1
ATOM 629 N N . GLN A 1 82 ? 26.352 6.097 -2.030 1.00 89.56 82 GLN A N 1
ATOM 630 C CA . GLN A 1 82 ? 26.529 5.942 -0.582 1.00 89.56 82 GLN A CA 1
ATOM 631 C C . GLN A 1 82 ? 25.264 5.433 0.127 1.00 89.56 82 GLN A C 1
ATOM 633 O O . GLN A 1 82 ? 25.305 5.152 1.323 1.00 89.56 82 GLN A O 1
ATOM 638 N N . THR A 1 83 ? 24.137 5.316 -0.581 1.00 92.44 83 THR A N 1
ATOM 639 C CA . THR A 1 83 ? 22.893 4.803 -0.006 1.00 92.44 83 THR A CA 1
ATOM 640 C C . THR A 1 83 ? 22.909 3.274 -0.043 1.00 92.44 83 THR A C 1
ATOM 642 O O . THR A 1 83 ? 23.143 2.692 -1.106 1.00 92.44 83 THR A O 1
ATOM 645 N N . PRO A 1 84 ? 22.641 2.592 1.087 1.00 94.19 84 PRO A N 1
ATOM 646 C CA . PRO A 1 84 ? 22.553 1.138 1.116 1.00 94.19 84 PRO A CA 1
ATOM 647 C C . PRO A 1 84 ? 21.535 0.603 0.106 1.00 94.19 84 PRO A C 1
ATOM 649 O O . PRO A 1 84 ? 20.478 1.196 -0.109 1.00 94.19 84 PRO A O 1
ATOM 652 N N . LEU A 1 85 ? 21.819 -0.554 -0.489 1.00 94.56 85 LEU A N 1
ATOM 653 C CA . LEU A 1 85 ? 20.821 -1.269 -1.282 1.00 94.56 85 LEU A CA 1
ATOM 654 C C . LEU A 1 85 ? 19.827 -1.966 -0.354 1.00 94.56 85 LEU A C 1
ATOM 656 O O . LEU A 1 85 ? 20.252 -2.575 0.628 1.00 94.56 85 LEU A O 1
ATOM 660 N N . THR A 1 86 ? 18.533 -1.930 -0.691 1.00 95.81 86 THR A N 1
ATOM 661 C CA . THR A 1 86 ? 17.471 -2.573 0.110 1.00 95.81 86 THR A CA 1
ATOM 662 C C . THR A 1 86 ? 17.781 -4.049 0.349 1.00 95.81 86 THR A C 1
ATOM 664 O O . THR A 1 86 ? 17.783 -4.507 1.486 1.00 95.81 86 THR A O 1
ATOM 667 N N . ASN A 1 87 ? 18.115 -4.784 -0.719 1.00 93.81 87 ASN A N 1
ATOM 668 C CA . ASN A 1 87 ? 18.651 -6.149 -0.667 1.00 93.81 87 ASN A CA 1
ATOM 669 C C . ASN A 1 87 ? 17.888 -7.101 0.284 1.00 93.81 87 ASN A C 1
ATOM 671 O O . ASN A 1 87 ? 18.503 -7.815 1.076 1.00 93.81 87 ASN A O 1
ATOM 675 N N . GLY A 1 88 ? 16.552 -7.073 0.235 1.00 95.12 88 GLY A N 1
ATOM 676 C CA . GLY A 1 88 ? 15.692 -7.932 1.056 1.00 95.12 88 GLY A CA 1
ATOM 677 C C . GLY A 1 88 ? 15.506 -7.484 2.505 1.00 95.12 88 GLY A C 1
ATOM 678 O O . GLY A 1 88 ? 14.801 -8.155 3.251 1.00 95.12 88 GLY A O 1
ATOM 679 N N . LYS A 1 89 ? 16.102 -6.362 2.914 1.00 95.88 89 LYS A N 1
ATOM 680 C CA . LYS A 1 89 ? 16.107 -5.904 4.304 1.00 95.88 89 LYS A CA 1
ATOM 681 C C . LYS A 1 89 ? 15.277 -4.645 4.485 1.00 95.88 89 LYS A C 1
ATOM 683 O O . LYS A 1 89 ? 15.271 -3.750 3.640 1.00 95.88 89 LYS A O 1
ATOM 688 N N . GLN A 1 90 ? 14.660 -4.535 5.653 1.00 94.44 90 GLN A N 1
ATOM 689 C CA . GLN A 1 90 ? 14.138 -3.267 6.148 1.00 94.44 90 GLN A CA 1
ATOM 690 C C . GLN A 1 90 ? 15.317 -2.421 6.648 1.00 94.44 90 GLN A C 1
ATOM 692 O O . GLN A 1 90 ? 16.021 -2.814 7.577 1.00 94.44 90 GLN A O 1
ATOM 697 N N . ILE A 1 91 ? 15.565 -1.278 6.003 1.00 95.00 91 ILE A N 1
ATOM 698 C CA . ILE A 1 91 ? 16.665 -0.361 6.340 1.00 95.00 91 ILE A CA 1
ATOM 699 C C . ILE A 1 91 ? 16.049 0.977 6.778 1.00 95.00 91 ILE A C 1
ATOM 701 O O . ILE A 1 91 ? 15.725 1.792 5.913 1.00 95.00 91 ILE A O 1
ATOM 705 N N . PRO A 1 92 ? 15.879 1.225 8.095 1.00 92.12 92 PRO A N 1
ATOM 706 C CA . PRO A 1 92 ? 15.196 2.423 8.599 1.00 92.12 92 PRO A CA 1
ATOM 707 C C . PRO A 1 92 ? 15.856 3.744 8.182 1.00 92.12 92 PRO A C 1
ATOM 709 O O . PRO A 1 92 ? 15.173 4.739 7.985 1.00 92.12 92 PRO A O 1
ATOM 712 N N . GLY A 1 93 ? 17.180 3.746 7.984 1.00 93.06 93 GLY A N 1
ATOM 713 C CA . GLY A 1 93 ? 17.934 4.911 7.499 1.00 93.06 93 GLY A CA 1
ATOM 714 C C . GLY A 1 93 ? 17.762 5.219 6.004 1.00 93.06 93 GLY A C 1
ATOM 715 O O . GLY A 1 93 ? 18.474 6.071 5.480 1.00 93.06 93 GLY A O 1
ATOM 716 N N . GLY A 1 94 ? 16.860 4.517 5.313 1.00 93.19 94 GLY A N 1
ATOM 717 C CA . GLY A 1 94 ? 16.650 4.633 3.874 1.00 93.19 94 GLY A CA 1
ATOM 718 C C . GLY A 1 94 ? 17.552 3.704 3.060 1.00 93.19 94 GLY A C 1
ATOM 719 O O . GLY A 1 94 ? 18.633 3.289 3.481 1.00 93.19 94 GLY A O 1
ATOM 720 N N . SER A 1 95 ? 17.085 3.341 1.868 1.00 95.62 95 SER A N 1
ATOM 721 C CA . SER A 1 95 ? 17.816 2.480 0.938 1.00 95.62 95 SER A CA 1
ATOM 722 C C . SER A 1 95 ? 17.373 2.720 -0.503 1.00 95.62 95 SER A C 1
ATOM 724 O O . SER A 1 95 ? 16.346 3.353 -0.738 1.00 95.62 95 SER A O 1
ATOM 726 N N . CYS A 1 96 ? 18.134 2.204 -1.467 1.00 95.69 96 CYS A N 1
ATOM 727 C CA . CYS A 1 96 ? 17.727 2.160 -2.867 1.00 95.69 96 CYS A CA 1
ATOM 728 C C . CYS A 1 96 ? 17.429 0.719 -3.288 1.00 95.69 96 CYS A C 1
ATOM 730 O O . CYS A 1 96 ? 18.277 -0.167 -3.136 1.00 95.69 96 CYS A O 1
ATOM 732 N N . ASN A 1 97 ? 16.233 0.480 -3.826 1.00 94.06 97 ASN A N 1
ATOM 733 C CA . ASN A 1 97 ? 15.851 -0.836 -4.316 1.00 94.06 97 ASN A CA 1
ATOM 734 C C . ASN A 1 97 ? 16.083 -0.949 -5.826 1.00 94.06 97 ASN A C 1
ATOM 736 O O . ASN A 1 97 ? 15.596 -0.128 -6.596 1.00 94.06 97 ASN A O 1
ATOM 740 N N . GLY A 1 98 ? 16.819 -1.980 -6.241 1.00 91.94 98 GLY A N 1
ATOM 741 C CA . GLY A 1 98 ? 17.077 -2.284 -7.649 1.00 91.94 98 GLY A CA 1
ATOM 742 C C . GLY A 1 98 ? 16.133 -3.324 -8.258 1.00 91.94 98 GLY A C 1
ATOM 743 O O . GLY A 1 98 ? 16.273 -3.630 -9.441 1.00 91.94 98 GLY A O 1
ATOM 744 N N . ALA A 1 99 ? 15.214 -3.908 -7.482 1.00 92.56 99 ALA A N 1
ATOM 745 C CA . ALA A 1 99 ? 14.225 -4.835 -8.020 1.00 92.56 99 ALA A CA 1
ATOM 746 C C . ALA A 1 99 ? 13.259 -4.089 -8.963 1.00 92.56 99 ALA A C 1
ATOM 748 O O . ALA A 1 99 ? 12.785 -3.006 -8.612 1.00 92.56 99 ALA A O 1
ATOM 749 N N . PRO A 1 100 ? 12.945 -4.633 -10.156 1.00 92.94 100 PRO A N 1
ATOM 750 C CA . PRO A 1 100 ? 11.941 -4.024 -11.019 1.00 92.94 100 PRO A CA 1
ATOM 751 C C . PRO A 1 100 ? 10.562 -4.087 -10.352 1.00 92.94 100 PRO A C 1
ATOM 753 O O . PRO A 1 100 ? 10.300 -4.975 -9.542 1.00 92.94 100 PRO A O 1
ATOM 756 N N . MET A 1 101 ? 9.660 -3.175 -10.729 1.00 93.25 101 MET A N 1
ATOM 757 C CA . MET A 1 101 ? 8.319 -3.089 -10.124 1.00 93.25 101 MET A CA 1
ATOM 758 C C . MET A 1 101 ? 7.527 -4.398 -10.262 1.00 93.25 101 MET A C 1
ATOM 760 O O . MET A 1 101 ? 6.885 -4.840 -9.313 1.00 93.25 101 MET A O 1
ATOM 764 N N . GLY A 1 102 ? 7.624 -5.046 -11.426 1.00 95.94 102 GLY A N 1
ATOM 765 C CA . GLY A 1 102 ? 6.994 -6.334 -11.715 1.00 95.94 102 GLY A CA 1
ATOM 766 C C . GLY A 1 102 ? 5.875 -6.255 -12.737 1.00 95.94 102 GLY A C 1
ATOM 767 O O . GLY A 1 102 ? 5.814 -5.330 -13.546 1.00 95.94 102 GLY A O 1
ATOM 768 N N . LEU A 1 103 ? 5.028 -7.279 -12.727 1.00 97.75 103 LEU A N 1
ATOM 769 C CA . LEU A 1 103 ? 3.885 -7.398 -13.621 1.00 97.75 103 LEU A CA 1
ATOM 770 C C . LEU A 1 103 ? 2.754 -6.481 -13.153 1.00 97.75 103 LEU A C 1
ATOM 772 O O . LEU A 1 103 ? 2.414 -6.449 -11.971 1.00 97.75 103 LEU A O 1
ATOM 776 N N . ILE A 1 104 ? 2.156 -5.762 -14.098 1.00 98.06 104 ILE A N 1
ATOM 777 C CA . ILE A 1 104 ? 1.071 -4.814 -13.843 1.00 98.06 104 ILE A CA 1
ATOM 778 C C . ILE A 1 104 ? -0.242 -5.438 -14.334 1.00 98.06 104 ILE A C 1
ATOM 780 O O . ILE A 1 104 ? -0.282 -5.895 -15.481 1.00 98.06 104 ILE A O 1
ATOM 784 N N . PRO A 1 105 ? -1.305 -5.501 -13.507 1.00 97.94 105 PRO A N 1
ATOM 785 C CA . PRO A 1 105 ? -2.575 -6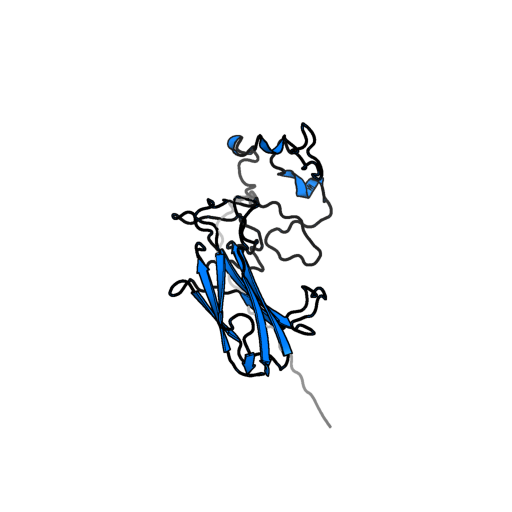.077 -13.934 1.00 97.94 105 PRO A CA 1
ATOM 786 C C . PRO A 1 105 ? -3.230 -5.205 -15.010 1.00 97.94 105 PRO A C 1
ATOM 788 O O . PRO A 1 105 ? -2.895 -4.034 -15.184 1.00 97.94 105 PRO A O 1
ATOM 791 N N . SER A 1 106 ? -4.221 -5.749 -15.716 1.00 98.19 106 SER A N 1
ATOM 792 C CA . SER A 1 106 ? -5.104 -4.913 -16.541 1.00 98.19 106 SER A CA 1
ATOM 793 C C . SER A 1 106 ? -6.070 -4.099 -15.668 1.00 98.19 106 SER A C 1
ATOM 795 O O . SER A 1 106 ? -6.309 -4.438 -14.509 1.00 98.19 106 SER A O 1
ATOM 797 N N . THR A 1 107 ? -6.710 -3.072 -16.234 1.00 97.69 107 THR A N 1
ATOM 798 C CA . THR A 1 107 ? -7.707 -2.252 -15.519 1.00 97.69 107 THR A CA 1
ATOM 799 C C . THR A 1 107 ? -8.892 -3.065 -14.983 1.00 97.69 107 THR A C 1
ATOM 801 O O . THR A 1 107 ? -9.457 -2.714 -13.951 1.00 97.69 107 THR A O 1
ATOM 804 N N . LYS A 1 108 ? -9.240 -4.187 -15.630 1.00 97.25 108 LYS A N 1
ATOM 805 C CA . LYS A 1 108 ? -10.287 -5.120 -15.172 1.00 97.25 108 LYS A CA 1
ATOM 806 C C . LYS A 1 108 ? -9.916 -5.846 -13.871 1.00 97.25 108 LYS A C 1
ATOM 808 O O . LYS A 1 108 ? -10.808 -6.231 -13.120 1.00 97.25 108 LYS A O 1
ATOM 813 N N . HIS A 1 109 ? -8.621 -6.018 -13.619 1.00 98.00 109 HIS A N 1
ATOM 814 C CA . HIS A 1 109 ? -8.071 -6.786 -12.501 1.00 98.00 109 HIS A CA 1
ATOM 815 C C . HIS A 1 109 ? -7.360 -5.894 -11.472 1.00 98.00 109 HIS A C 1
ATOM 817 O O . HIS A 1 109 ? -6.550 -6.376 -10.689 1.00 98.00 109 HIS A O 1
ATOM 823 N N . MET A 1 110 ? -7.654 -4.588 -11.454 1.00 98.44 110 MET A N 1
ATOM 824 C CA . MET A 1 110 ? -7.179 -3.721 -10.375 1.00 98.44 110 MET A CA 1
ATOM 825 C C . MET A 1 110 ? -7.854 -4.110 -9.054 1.00 98.44 110 MET A C 1
ATOM 827 O O . MET A 1 110 ? -9.079 -4.317 -9.054 1.00 98.44 110 MET A O 1
ATOM 831 N N . PRO A 1 111 ? -7.090 -4.195 -7.950 1.00 98.19 111 PRO A N 1
ATOM 832 C CA . PRO A 1 111 ? -7.647 -4.499 -6.648 1.00 98.19 111 PRO A CA 1
ATOM 833 C C . PRO A 1 111 ? -8.462 -3.331 -6.094 1.00 98.19 111 PRO A C 1
ATOM 835 O O . PRO A 1 111 ? -8.280 -2.175 -6.479 1.00 98.19 111 PRO A O 1
ATOM 838 N N . SER A 1 112 ? -9.365 -3.645 -5.173 1.00 98.25 112 SER A N 1
ATOM 839 C CA . SER A 1 112 ? -10.074 -2.657 -4.357 1.00 98.25 112 SER A CA 1
ATOM 840 C C . SER A 1 112 ? -10.434 -3.262 -3.008 1.00 98.25 112 SER A C 1
ATOM 842 O O . SER A 1 112 ? -10.778 -4.448 -2.954 1.00 98.25 112 SER A O 1
ATOM 844 N N . ALA A 1 113 ? -10.434 -2.441 -1.963 1.00 98.38 113 ALA A N 1
ATOM 845 C CA . ALA A 1 113 ? -10.788 -2.844 -0.609 1.00 98.38 113 ALA A CA 1
ATOM 846 C C . ALA A 1 113 ? -12.008 -2.073 -0.079 1.00 98.38 113 ALA A C 1
ATOM 848 O O . ALA A 1 113 ? -12.301 -0.968 -0.546 1.00 98.38 113 ALA A O 1
ATOM 849 N N . LYS A 1 114 ? -12.735 -2.654 0.884 1.00 98.50 114 LYS A N 1
ATOM 850 C CA . LYS A 1 114 ? -13.792 -1.956 1.633 1.00 98.50 114 LYS A CA 1
ATOM 851 C C . LYS A 1 114 ? -13.981 -2.538 3.029 1.00 98.50 114 LYS A C 1
ATOM 853 O O . LYS A 1 114 ? -14.323 -3.715 3.156 1.00 98.50 114 LYS A O 1
ATOM 858 N N . PHE A 1 115 ? -13.803 -1.727 4.068 1.00 98.75 115 PHE A N 1
ATOM 859 C CA . PHE A 1 115 ? -14.086 -2.154 5.436 1.00 98.75 115 PHE A CA 1
ATOM 860 C C . PHE A 1 115 ? -15.582 -2.401 5.627 1.00 98.75 115 PHE A C 1
ATOM 862 O O . PHE A 1 115 ? -16.425 -1.576 5.264 1.00 98.75 115 PHE A O 1
ATOM 869 N N . VAL A 1 116 ? -15.882 -3.557 6.208 1.00 98.56 116 VAL A N 1
ATOM 870 C CA . VAL A 1 116 ? -17.220 -3.975 6.630 1.00 98.56 116 VAL A CA 1
ATOM 871 C C . VAL A 1 116 ? -17.386 -3.735 8.126 1.00 98.56 116 VAL A C 1
ATOM 873 O O . VAL A 1 116 ? -18.429 -3.237 8.543 1.00 98.56 116 VAL A O 1
ATOM 876 N N . ASN A 1 117 ? -16.358 -4.050 8.922 1.00 98.50 117 ASN A N 1
ATOM 877 C CA . ASN A 1 117 ? -16.362 -3.826 10.363 1.00 98.50 117 ASN A CA 1
ATOM 878 C C . ASN A 1 117 ? -15.006 -3.294 10.867 1.00 98.50 117 ASN A C 1
ATOM 880 O O . ASN A 1 117 ? -13.977 -3.857 10.489 1.00 98.50 117 ASN A O 1
ATOM 884 N N . PRO A 1 118 ? -15.005 -2.271 11.740 1.00 98.50 118 PRO A N 1
ATOM 885 C CA . PRO A 1 118 ? -16.094 -1.304 11.899 1.00 98.50 118 PRO A CA 1
ATOM 886 C C . PRO A 1 118 ? -16.399 -0.578 10.568 1.00 98.50 118 PRO A C 1
ATOM 888 O O . PRO A 1 118 ? -15.474 -0.290 9.805 1.00 98.50 118 PRO A O 1
ATOM 891 N N . PRO A 1 119 ? -17.676 -0.286 10.247 1.00 98.38 119 PRO A N 1
ATOM 892 C CA . PRO A 1 119 ? -18.012 0.556 9.102 1.00 98.38 119 PRO A CA 1
ATOM 893 C C . PRO A 1 119 ? -17.636 2.024 9.365 1.00 98.38 119 PRO A C 1
ATOM 895 O O . PRO A 1 119 ? -17.362 2.430 10.494 1.00 98.38 119 PRO A O 1
ATOM 898 N N . ASN A 1 120 ? -17.644 2.849 8.314 1.00 98.62 120 ASN A N 1
ATOM 899 C CA . ASN A 1 120 ? -17.337 4.272 8.457 1.00 98.62 120 ASN A CA 1
ATOM 900 C C . ASN A 1 120 ? -18.327 4.981 9.391 1.00 98.62 120 ASN A C 1
ATOM 902 O O . ASN A 1 120 ? -19.538 4.822 9.257 1.00 98.62 120 ASN A O 1
ATOM 906 N N . LEU A 1 121 ? -17.782 5.809 10.276 1.00 98.50 121 LEU A N 1
ATOM 907 C CA . LEU A 1 121 ? -18.444 6.537 11.358 1.00 98.50 121 LEU A CA 1
ATOM 908 C C . LEU A 1 121 ? -19.120 5.644 12.405 1.00 98.50 121 LEU A C 1
ATOM 910 O O . LEU A 1 121 ? -20.030 6.094 13.100 1.00 98.50 121 LEU A O 1
ATOM 914 N N . ALA A 1 122 ? -18.684 4.390 12.538 1.00 98.56 122 ALA A N 1
ATOM 915 C CA . ALA A 1 122 ? -19.146 3.535 13.621 1.00 98.56 122 ALA A CA 1
ATOM 916 C C . ALA A 1 122 ? -18.756 4.098 14.995 1.00 98.56 122 ALA A C 1
ATOM 918 O O . ALA A 1 122 ? -17.743 4.780 15.152 1.00 98.56 122 ALA A O 1
ATOM 919 N N . THR A 1 123 ? -19.538 3.720 16.001 1.00 98.69 123 THR A N 1
ATOM 920 C CA . THR A 1 123 ? -19.168 3.838 17.408 1.00 98.69 123 THR A CA 1
ATOM 921 C C . THR A 1 123 ? -19.098 2.433 17.987 1.00 98.69 123 THR A C 1
ATOM 923 O O . THR A 1 123 ? -20.080 1.691 17.926 1.00 98.69 123 THR A O 1
ATOM 926 N N . ILE A 1 124 ? -17.934 2.056 18.505 1.00 98.56 124 ILE A N 1
ATOM 927 C CA . ILE A 1 124 ? -17.696 0.766 19.160 1.00 98.56 124 ILE A CA 1
ATOM 928 C C . ILE A 1 124 ? -17.510 0.964 20.666 1.00 98.56 124 ILE A C 1
ATOM 930 O O . ILE A 1 124 ? -17.372 2.092 21.133 1.00 98.56 124 ILE A O 1
ATOM 934 N N . ARG A 1 125 ? -17.505 -0.132 21.428 1.00 98.62 125 ARG A N 1
ATOM 935 C CA . ARG A 1 125 ? -17.214 -0.080 22.864 1.00 98.62 125 ARG A CA 1
ATOM 936 C C . ARG A 1 125 ? -15.713 0.067 23.093 1.00 98.62 125 ARG A C 1
ATOM 938 O O . ARG A 1 125 ? -14.930 -0.675 22.498 1.00 98.62 125 ARG A O 1
ATOM 945 N N . ALA A 1 126 ? -15.324 0.996 23.954 1.00 98.62 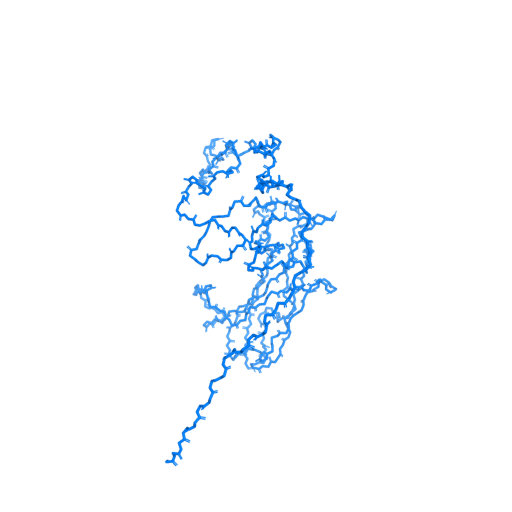126 ALA A N 1
ATOM 946 C CA . ALA A 1 126 ? -13.938 1.163 24.362 1.00 98.62 126 ALA A CA 1
ATOM 947 C C . ALA A 1 126 ? -13.437 -0.048 25.164 1.00 98.62 126 ALA A C 1
ATOM 949 O O . ALA A 1 126 ? -14.143 -0.585 26.015 1.00 98.62 126 ALA A O 1
ATOM 950 N N . ASN A 1 127 ? -12.183 -0.433 24.923 1.00 98.38 127 ASN A N 1
ATOM 951 C CA . ASN A 1 127 ? -11.474 -1.525 25.601 1.00 98.38 127 ASN A CA 1
ATOM 952 C C . ASN A 1 127 ? -12.155 -2.910 25.512 1.00 98.38 127 ASN A C 1
ATOM 954 O O . ASN A 1 127 ? -11.960 -3.758 26.383 1.00 98.38 127 ASN A O 1
ATOM 958 N N . GLU A 1 128 ? -12.959 -3.137 24.472 1.00 98.56 128 GLU A N 1
ATOM 959 C CA . GLU A 1 128 ? -13.656 -4.398 24.208 1.00 98.56 128 GLU A CA 1
ATOM 960 C C . GLU A 1 128 ? -13.175 -5.009 22.890 1.00 98.56 128 GLU A C 1
ATOM 962 O O . GLU A 1 128 ? -12.964 -4.297 21.905 1.00 98.56 128 GLU A O 1
ATOM 967 N N . ASP A 1 129 ? -13.047 -6.336 22.860 1.00 98.62 129 ASP A N 1
ATOM 968 C CA . ASP A 1 129 ? -12.678 -7.075 21.653 1.00 98.62 129 ASP A CA 1
ATOM 969 C C . ASP A 1 129 ? -13.631 -6.752 20.492 1.00 98.62 129 ASP A C 1
ATOM 971 O O . ASP A 1 129 ? -14.858 -6.728 20.640 1.00 98.62 129 ASP A O 1
ATOM 975 N N . PHE A 1 130 ? -13.060 -6.570 19.304 1.00 98.69 130 PHE A N 1
ATOM 976 C CA . PHE A 1 130 ? -13.808 -6.530 18.053 1.00 98.69 130 PHE A CA 1
ATOM 977 C C . PHE A 1 130 ? -12.985 -7.132 16.916 1.00 98.69 130 PHE A C 1
ATOM 979 O O . PHE A 1 130 ? -11.757 -7.176 16.976 1.00 98.69 130 PHE A O 1
ATOM 986 N N . ASP A 1 131 ? -13.667 -7.559 15.856 1.00 98.38 131 ASP A N 1
ATOM 987 C CA . ASP A 1 131 ? -13.021 -8.038 14.638 1.00 98.38 131 ASP A CA 1
ATOM 988 C C . ASP A 1 131 ? -12.991 -6.945 13.577 1.00 98.38 131 ASP A C 1
ATOM 990 O O . ASP A 1 131 ? -14.003 -6.307 13.290 1.00 98.38 131 ASP A O 1
ATOM 994 N N . ILE A 1 132 ? -11.849 -6.767 12.932 1.00 98.69 132 ILE A N 1
ATOM 995 C CA . ILE A 1 132 ? -11.768 -6.008 11.691 1.00 98.69 132 ILE A CA 1
ATOM 996 C C . ILE A 1 132 ? -12.159 -6.939 10.554 1.00 98.69 132 ILE A C 1
ATOM 998 O O . ILE A 1 132 ? -11.571 -8.009 10.421 1.00 98.69 132 ILE A O 1
ATOM 1002 N N . VAL A 1 133 ? -13.088 -6.509 9.700 1.00 98.62 133 VAL A N 1
ATOM 1003 C CA . VAL A 1 133 ? -13.479 -7.244 8.490 1.00 98.62 133 VAL A CA 1
ATOM 1004 C C . VAL A 1 133 ? -13.303 -6.346 7.274 1.00 98.62 133 VAL A C 1
ATOM 1006 O O . VAL A 1 133 ? -13.869 -5.251 7.213 1.00 98.62 133 VAL A O 1
ATOM 1009 N N . LEU A 1 134 ? -12.535 -6.822 6.297 1.00 98.75 134 LEU A N 1
ATOM 1010 C CA . LEU A 1 134 ? -12.192 -6.099 5.076 1.00 98.75 134 LEU A CA 1
ATOM 1011 C C . LEU A 1 134 ? -12.553 -6.949 3.858 1.00 98.75 134 LEU A C 1
ATOM 1013 O O . LEU A 1 134 ? -11.973 -8.015 3.651 1.00 98.75 134 LEU A O 1
ATOM 1017 N N . ASN A 1 135 ? -13.474 -6.459 3.032 1.00 98.62 135 ASN A N 1
ATOM 1018 C CA . ASN A 1 135 ? -13.738 -7.052 1.727 1.00 98.62 135 ASN A CA 1
ATOM 1019 C C . ASN A 1 135 ? -12.621 -6.678 0.757 1.00 98.62 135 ASN A C 1
ATOM 1021 O O . ASN A 1 135 ? -12.216 -5.514 0.688 1.00 98.62 135 ASN A O 1
ATOM 1025 N N . LEU A 1 136 ? -12.178 -7.652 -0.032 1.00 98.38 136 LEU A N 1
ATOM 1026 C CA . LEU A 1 136 ? -11.157 -7.489 -1.058 1.00 98.38 136 LEU A CA 1
ATOM 1027 C C . LEU A 1 136 ? -11.659 -8.057 -2.382 1.00 98.38 136 LEU A C 1
ATOM 1029 O O . LEU A 1 136 ? -12.311 -9.098 -2.440 1.00 98.38 136 LEU A O 1
ATOM 1033 N N . ARG A 1 137 ? -11.334 -7.365 -3.471 1.00 97.62 137 ARG A N 1
ATOM 1034 C CA . ARG A 1 137 ? -11.639 -7.802 -4.837 1.00 97.62 137 ARG A CA 1
ATOM 1035 C C . ARG A 1 137 ? -10.381 -7.733 -5.688 1.00 97.62 137 ARG A C 1
ATOM 1037 O O . ARG A 1 137 ? -9.638 -6.767 -5.555 1.00 97.62 137 ARG A O 1
ATOM 1044 N N . ASN A 1 138 ? -10.206 -8.695 -6.599 1.00 97.69 138 ASN A N 1
ATOM 1045 C CA . ASN A 1 138 ? -9.098 -8.769 -7.562 1.00 97.69 138 ASN A CA 1
ATOM 1046 C C . ASN A 1 138 ? -7.696 -8.748 -6.917 1.00 97.69 138 ASN A C 1
ATOM 1048 O O . ASN A 1 138 ? -6.744 -8.219 -7.493 1.00 97.69 138 ASN A O 1
ATOM 1052 N N . LEU A 1 139 ? -7.579 -9.310 -5.714 1.00 98.31 139 LEU A N 1
ATOM 1053 C CA . LEU A 1 139 ? -6.315 -9.565 -5.035 1.00 98.31 139 LEU A CA 1
ATOM 1054 C C . LEU A 1 139 ? -6.289 -11.041 -4.642 1.00 98.31 139 LEU A C 1
ATOM 1056 O O . LEU A 1 139 ? -7.163 -11.499 -3.904 1.00 98.31 139 LEU A O 1
ATOM 1060 N N . ASP A 1 140 ? -5.279 -11.765 -5.106 1.00 98.06 140 ASP A N 1
ATOM 1061 C CA . ASP A 1 140 ? -4.975 -13.110 -4.630 1.00 98.06 140 ASP A CA 1
ATOM 1062 C C . ASP A 1 140 ? -4.240 -12.958 -3.295 1.00 98.06 140 ASP A C 1
ATOM 1064 O O . ASP A 1 140 ? -3.027 -12.746 -3.256 1.00 98.06 140 ASP A O 1
ATOM 1068 N N . ALA A 1 141 ? -5.018 -12.901 -2.212 1.00 97.12 141 ALA A N 1
ATOM 1069 C CA . ALA A 1 141 ? -4.536 -12.616 -0.866 1.00 97.12 141 ALA A CA 1
ATOM 1070 C C . ALA A 1 141 ? -4.006 -13.874 -0.154 1.00 97.12 141 ALA A C 1
ATOM 1072 O O . ALA A 1 141 ? -4.359 -15.003 -0.490 1.00 97.12 141 ALA A O 1
ATOM 1073 N N . GLY A 1 142 ? -3.207 -13.670 0.895 1.00 95.44 142 GLY A N 1
ATOM 1074 C CA . GLY A 1 142 ? -2.625 -14.744 1.709 1.00 95.44 142 GLY A CA 1
ATOM 1075 C C . GLY A 1 142 ? -1.166 -15.065 1.375 1.00 95.44 142 GLY A C 1
ATOM 1076 O O . GLY A 1 142 ? -0.588 -16.002 1.924 1.00 95.44 142 GLY A O 1
ATOM 1077 N N . HIS A 1 143 ? -0.538 -14.271 0.508 1.00 96.75 143 HIS A N 1
ATOM 1078 C CA . HIS A 1 143 ? 0.861 -14.422 0.119 1.00 96.75 143 HIS A CA 1
ATOM 1079 C C . HIS A 1 143 ? 1.695 -13.357 0.824 1.00 96.75 143 HIS A C 1
ATOM 1081 O O . HIS A 1 143 ? 1.899 -12.261 0.310 1.00 96.75 143 HIS A O 1
ATOM 1087 N N . PHE A 1 144 ? 2.167 -13.679 2.025 1.00 94.25 144 PHE A N 1
ATOM 1088 C CA . PHE A 1 144 ? 3.033 -12.822 2.836 1.00 94.25 144 PHE A CA 1
ATOM 1089 C C . PHE A 1 144 ? 4.417 -13.468 2.943 1.00 94.25 144 PHE A C 1
ATOM 1091 O O . PHE A 1 144 ? 4.569 -14.511 3.585 1.00 94.25 144 PHE A O 1
ATOM 1098 N N . THR A 1 145 ? 5.440 -12.882 2.315 1.00 96.06 145 THR A N 1
ATOM 1099 C CA . THR A 1 145 ? 6.813 -13.396 2.448 1.00 96.06 145 THR A CA 1
ATOM 1100 C C . THR A 1 145 ? 7.488 -12.855 3.709 1.00 96.06 145 THR A C 1
ATOM 1102 O O . THR A 1 145 ? 7.042 -11.881 4.306 1.00 96.06 145 THR A O 1
ATOM 1105 N N . ASN A 1 146 ? 8.593 -13.468 4.143 1.00 95.56 146 ASN A N 1
ATOM 1106 C CA . ASN A 1 146 ? 9.323 -13.017 5.331 1.00 95.56 146 ASN A CA 1
ATOM 1107 C C . ASN A 1 146 ? 9.820 -11.564 5.158 1.00 95.56 146 ASN A C 1
ATOM 1109 O O . ASN A 1 146 ? 10.744 -11.312 4.377 1.00 95.56 146 ASN A O 1
ATOM 1113 N N . ALA A 1 147 ? 9.226 -10.628 5.901 1.00 94.44 147 ALA A N 1
ATOM 1114 C CA . ALA A 1 147 ? 9.505 -9.196 5.807 1.00 94.44 147 ALA A CA 1
ATOM 1115 C C . ALA A 1 147 ? 10.913 -8.803 6.281 1.00 94.44 147 ALA A C 1
ATOM 1117 O O . ALA A 1 147 ? 11.397 -7.741 5.909 1.00 94.44 147 ALA A O 1
ATOM 1118 N N . GLN A 1 148 ? 11.593 -9.631 7.074 1.00 93.69 148 GLN A N 1
ATOM 1119 C CA . GLN A 1 148 ? 12.951 -9.339 7.548 1.00 93.69 148 GLN A CA 1
ATOM 1120 C C . GLN A 1 148 ? 14.024 -9.753 6.531 1.00 93.69 148 GLN A C 1
ATOM 1122 O O . GLN A 1 148 ? 15.108 -9.171 6.512 1.00 93.69 148 GLN A O 1
ATOM 1127 N N . GLU A 1 149 ? 13.714 -10.738 5.685 1.00 94.94 149 GLU A N 1
ATOM 1128 C CA . GLU A 1 149 ? 14.688 -11.383 4.792 1.00 94.94 149 GLU A CA 1
ATOM 1129 C C . GLU A 1 149 ? 14.425 -11.129 3.304 1.00 94.94 149 GLU A C 1
ATOM 1131 O O . GLU A 1 149 ? 15.328 -11.239 2.474 1.00 94.94 149 GLU A O 1
ATOM 1136 N N . THR A 1 150 ? 13.178 -10.826 2.936 1.00 95.75 150 THR A N 1
ATOM 1137 C CA . THR A 1 150 ? 12.750 -10.731 1.531 1.00 95.75 150 THR A CA 1
ATOM 1138 C C . THR A 1 150 ? 12.040 -9.419 1.197 1.00 95.75 150 THR A C 1
ATOM 1140 O O . THR A 1 150 ? 11.385 -9.327 0.151 1.00 95.75 150 THR A O 1
ATOM 1143 N N . TYR A 1 151 ? 12.207 -8.391 2.032 1.00 96.06 151 TYR A N 1
ATOM 1144 C CA . TYR A 1 151 ? 11.580 -7.078 1.877 1.00 96.06 151 TYR A CA 1
ATOM 1145 C C . TYR A 1 151 ? 11.911 -6.437 0.528 1.00 96.06 151 TYR A C 1
ATOM 1147 O O . TYR A 1 151 ? 13.078 -6.199 0.205 1.00 96.06 151 TYR A O 1
ATOM 1155 N N . PHE A 1 152 ? 10.876 -6.212 -0.279 1.00 96.62 152 PHE A N 1
ATOM 1156 C CA . PHE A 1 152 ? 10.946 -5.701 -1.647 1.00 96.62 152 PHE A CA 1
ATOM 1157 C C . PHE A 1 152 ? 11.949 -6.437 -2.560 1.00 96.62 152 PHE A C 1
ATOM 1159 O O . PHE A 1 152 ? 12.469 -5.866 -3.520 1.00 96.62 152 PHE A O 1
ATOM 1166 N N . SER A 1 153 ? 12.269 -7.696 -2.247 1.00 94.94 153 SER A N 1
ATOM 1167 C CA . SER A 1 153 ? 13.315 -8.447 -2.956 1.00 94.94 153 SER A CA 1
ATOM 1168 C C . SER A 1 153 ? 12.845 -9.078 -4.264 1.00 94.94 153 SER A C 1
ATOM 1170 O O . SER A 1 153 ? 13.683 -9.397 -5.107 1.00 94.94 153 SER A O 1
ATOM 1172 N N . ALA A 1 154 ? 11.531 -9.242 -4.452 1.00 96.88 154 ALA A N 1
ATOM 1173 C CA . ALA A 1 154 ? 10.951 -9.781 -5.673 1.00 96.88 154 ALA A CA 1
ATOM 1174 C C . ALA A 1 154 ? 9.910 -8.822 -6.281 1.00 96.88 154 ALA A C 1
ATOM 1176 O O . ALA A 1 154 ? 9.168 -8.175 -5.535 1.00 96.88 154 ALA A O 1
ATOM 1177 N N . PRO A 1 155 ? 9.825 -8.749 -7.623 1.00 97.44 155 PRO A N 1
ATOM 1178 C CA . PRO A 1 155 ? 8.830 -7.931 -8.313 1.00 97.44 155 PRO A CA 1
ATOM 1179 C C . PRO A 1 155 ? 7.393 -8.383 -8.029 1.00 97.44 155 PRO A C 1
ATOM 1181 O O . PRO A 1 155 ? 7.15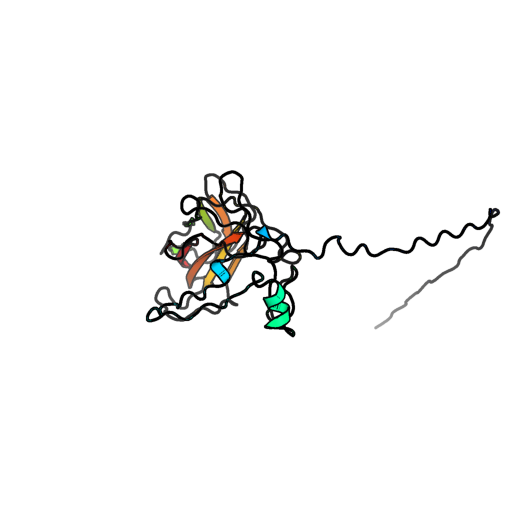7 -9.539 -7.673 1.00 97.44 155 PRO A O 1
ATOM 1184 N N . GLN A 1 156 ? 6.424 -7.489 -8.247 1.00 98.44 156 GLN A N 1
ATOM 1185 C CA . GLN A 1 156 ? 5.001 -7.837 -8.234 1.00 98.44 156 GLN A CA 1
ATOM 1186 C C . GLN A 1 156 ? 4.708 -8.942 -9.262 1.00 98.44 156 GLN A C 1
ATOM 1188 O O . GLN A 1 156 ? 5.218 -8.914 -10.386 1.00 98.44 156 GLN A O 1
ATOM 1193 N N . GLN A 1 157 ? 3.880 -9.910 -8.876 1.00 98.50 157 GLN A N 1
ATOM 1194 C CA . GLN A 1 157 ? 3.487 -11.047 -9.708 1.00 98.50 157 GLN A CA 1
ATOM 1195 C C . GLN A 1 157 ? 1.970 -11.086 -9.864 1.00 98.50 157 GLN A C 1
ATOM 1197 O O . GLN A 1 157 ? 1.242 -10.584 -9.007 1.00 98.50 157 GLN A O 1
ATOM 1202 N N . LEU A 1 158 ? 1.514 -11.700 -10.956 1.00 98.56 158 LEU A N 1
ATOM 1203 C CA . LEU A 1 158 ? 0.102 -11.959 -11.207 1.00 98.56 158 LEU A CA 1
ATOM 1204 C C . LEU A 1 158 ? -0.165 -13.463 -11.193 1.00 98.56 158 LEU A C 1
ATOM 1206 O O . LEU A 1 158 ? 0.677 -14.244 -11.647 1.00 98.56 158 LEU A O 1
ATOM 1210 N N . ASN A 1 159 ? -1.338 -13.859 -10.711 1.00 98.25 159 ASN A N 1
ATOM 1211 C CA . ASN A 1 159 ? -1.823 -15.227 -10.842 1.00 98.25 159 ASN A CA 1
ATOM 1212 C C . ASN A 1 159 ? -2.328 -15.501 -12.274 1.00 98.25 159 ASN A C 1
ATOM 1214 O O . ASN A 1 159 ? -2.280 -14.641 -13.160 1.00 98.25 159 ASN A O 1
ATOM 1218 N N . ALA A 1 160 ? -2.830 -16.713 -12.519 1.00 97.88 160 ALA A N 1
ATOM 1219 C CA . ALA A 1 160 ? -3.322 -17.112 -13.840 1.00 97.88 160 ALA A CA 1
ATOM 1220 C C . ALA A 1 160 ? -4.544 -16.296 -14.314 1.00 97.88 160 ALA A C 1
ATOM 1222 O O . ALA A 1 160 ? -4.825 -16.247 -15.511 1.00 97.88 160 ALA A O 1
ATOM 1223 N N . GLN A 1 161 ? -5.262 -15.656 -13.390 1.00 97.44 161 GLN A N 1
ATOM 1224 C CA . GLN A 1 161 ? -6.417 -14.798 -13.645 1.00 97.44 161 GLN A CA 1
ATOM 1225 C C . GLN A 1 161 ? -6.015 -13.335 -13.894 1.00 97.44 161 GLN A C 1
ATOM 1227 O O . GLN A 1 161 ? -6.867 -12.527 -14.254 1.00 97.44 161 GLN A O 1
ATOM 1232 N N . GLY A 1 162 ? -4.731 -12.991 -13.747 1.00 97.94 162 GLY A N 1
ATOM 1233 C CA . GLY A 1 162 ? -4.227 -11.628 -13.911 1.00 97.94 162 GLY A CA 1
ATOM 1234 C C . GLY A 1 162 ? -4.402 -10.743 -12.675 1.00 97.94 162 GLY A C 1
ATOM 1235 O O . GLY A 1 162 ? -4.247 -9.526 -12.788 1.00 97.94 162 GLY A O 1
ATOM 1236 N N . GLU A 1 163 ? -4.725 -11.328 -11.522 1.00 98.44 163 GLU A N 1
ATOM 1237 C CA . GLU A 1 163 ? -4.832 -10.634 -10.235 1.00 98.44 163 GLU A CA 1
ATOM 1238 C C . GLU A 1 163 ? -3.474 -10.600 -9.541 1.00 98.44 163 GLU A C 1
ATOM 1240 O O . GLU A 1 163 ? -2.657 -11.507 -9.709 1.00 98.44 163 GLU A O 1
ATOM 1245 N N . ILE A 1 164 ? -3.227 -9.556 -8.754 1.00 98.75 164 ILE A N 1
ATOM 1246 C CA . ILE A 1 164 ? -1.965 -9.418 -8.026 1.00 98.75 164 ILE A CA 1
ATOM 1247 C C . ILE A 1 164 ? -1.887 -10.476 -6.921 1.00 98.75 164 ILE A C 1
ATOM 1249 O O . ILE A 1 164 ? -2.820 -10.615 -6.134 1.00 98.75 164 ILE A O 1
ATOM 1253 N N . ILE A 1 165 ? -0.750 -11.171 -6.848 1.00 98.69 165 ILE A N 1
ATOM 1254 C CA . ILE A 1 165 ? -0.408 -12.092 -5.757 1.00 98.69 165 ILE A CA 1
ATOM 1255 C C . ILE A 1 165 ? 0.156 -11.281 -4.592 1.00 98.69 165 ILE A C 1
ATOM 1257 O O . ILE A 1 165 ? 1.210 -10.640 -4.718 1.00 98.69 165 ILE A O 1
ATOM 1261 N N . GLY A 1 166 ? -0.524 -11.317 -3.451 1.00 98.19 166 GLY A N 1
ATOM 1262 C CA . GLY A 1 166 ? -0.162 -10.465 -2.331 1.00 98.19 166 GLY A CA 1
ATOM 1263 C C . GLY A 1 166 ? -0.927 -10.716 -1.043 1.00 98.19 166 GLY A C 1
ATOM 1264 O O . GLY A 1 166 ? -1.356 -11.827 -0.733 1.00 98.19 166 GLY A O 1
ATOM 1265 N N . HIS A 1 167 ? -1.038 -9.661 -0.252 1.00 98.50 167 HIS A N 1
ATOM 1266 C CA . HIS A 1 167 ? -1.699 -9.639 1.045 1.00 98.50 167 HIS A CA 1
ATOM 1267 C C . HIS A 1 167 ? -2.142 -8.206 1.363 1.00 98.50 167 HIS A C 1
ATOM 1269 O O . HIS A 1 167 ? -1.895 -7.276 0.596 1.00 98.50 167 HIS A O 1
ATOM 1275 N N . THR A 1 168 ? -2.799 -8.022 2.503 1.00 98.44 168 THR A N 1
ATOM 1276 C CA . THR A 1 168 ? -3.161 -6.694 3.002 1.00 98.44 168 THR A CA 1
ATOM 1277 C C . THR A 1 168 ? -2.646 -6.514 4.416 1.00 98.44 168 THR A C 1
ATOM 1279 O O . THR A 1 168 ? -2.538 -7.474 5.187 1.00 98.44 168 THR A O 1
ATOM 1282 N N . HIS A 1 169 ? -2.385 -5.269 4.780 1.00 98.25 169 HIS A N 1
ATOM 1283 C CA . HIS A 1 169 ? -2.286 -4.856 6.168 1.00 98.25 169 HIS A CA 1
ATOM 1284 C C . HIS A 1 169 ? -3.517 -4.057 6.575 1.00 98.25 169 HIS A C 1
ATOM 1286 O O . HIS A 1 169 ? -4.257 -3.561 5.722 1.00 98.25 169 HIS A O 1
ATOM 1292 N N . VAL A 1 170 ? -3.711 -3.921 7.881 1.00 98.44 170 VAL A N 1
ATOM 1293 C CA . VAL A 1 170 ? -4.594 -2.917 8.468 1.00 98.44 170 VAL A CA 1
ATOM 1294 C C . VAL A 1 170 ? -3.815 -2.146 9.520 1.00 98.44 170 VAL A C 1
ATOM 1296 O O . VAL A 1 170 ? -3.081 -2.742 10.313 1.00 98.44 170 VAL A O 1
ATOM 1299 N N . VAL A 1 171 ? -3.990 -0.829 9.520 1.00 98.50 171 VAL A N 1
ATOM 1300 C CA . VAL A 1 171 ? -3.463 0.083 10.534 1.00 98.50 171 VAL A CA 1
ATOM 1301 C C . VAL A 1 171 ? -4.615 0.856 11.168 1.00 98.50 171 VAL A C 1
ATOM 1303 O O . VAL A 1 171 ? -5.523 1.285 10.457 1.00 98.50 171 VAL A O 1
ATOM 1306 N N . ILE A 1 172 ? -4.584 1.015 12.491 1.00 98.69 172 ILE A N 1
ATOM 1307 C CA . ILE A 1 172 ? -5.454 1.923 13.243 1.00 98.69 172 ILE A CA 1
ATOM 1308 C C . ILE A 1 172 ? -4.577 3.000 13.868 1.00 98.69 172 ILE A C 1
ATOM 1310 O O . ILE A 1 172 ? -3.656 2.694 14.625 1.00 98.69 172 ILE A O 1
ATOM 1314 N N . GLU A 1 173 ? -4.899 4.254 13.587 1.00 98.38 173 GLU A N 1
ATOM 1315 C CA . GLU A 1 173 ? -4.265 5.441 14.153 1.00 98.38 173 GLU A CA 1
ATOM 1316 C C . GLU A 1 173 ? -5.270 6.167 15.047 1.00 98.38 173 GLU A C 1
ATOM 1318 O O . GLU A 1 173 ? -6.433 6.343 14.671 1.00 98.38 173 GLU A O 1
ATOM 1323 N N . ALA A 1 174 ? -4.822 6.601 16.225 1.00 97.44 174 ALA A N 1
ATOM 1324 C CA . ALA A 1 174 ? -5.595 7.516 17.052 1.00 97.44 174 ALA A CA 1
ATOM 1325 C C . ALA A 1 174 ? -5.587 8.914 16.421 1.00 97.44 174 ALA A C 1
ATOM 1327 O O . ALA A 1 174 ? -4.583 9.356 15.862 1.00 97.44 174 ALA A O 1
ATOM 1328 N N . LEU A 1 175 ? -6.711 9.613 16.520 1.00 97.56 175 LEU A N 1
ATOM 1329 C CA . LEU A 1 175 ? -6.883 10.975 16.036 1.00 97.56 175 LEU A CA 1
ATOM 1330 C C . LEU A 1 175 ? -7.220 11.906 17.204 1.00 97.56 175 LEU A C 1
ATOM 1332 O O . LEU A 1 175 ? -7.967 11.504 18.098 1.00 97.56 175 LEU A O 1
ATOM 1336 N N . PRO A 1 176 ? -6.802 13.185 17.154 1.00 96.69 176 PRO A N 1
ATOM 1337 C CA . PRO A 1 176 ? -7.278 14.188 18.107 1.00 96.69 176 PRO A CA 1
ATOM 1338 C C . PRO A 1 176 ? -8.810 14.326 18.100 1.00 96.69 176 PRO A C 1
ATOM 1340 O O . PRO A 1 176 ? -9.439 14.519 19.135 1.00 96.69 176 PRO A O 1
ATOM 1343 N N . SER A 1 177 ? -9.420 14.239 16.914 1.00 97.56 177 SER A N 1
ATOM 1344 C CA . SER A 1 177 ? -10.868 14.164 16.703 1.00 97.56 177 SER A CA 1
ATOM 1345 C C . SER A 1 177 ? -11.160 13.692 15.276 1.00 97.56 177 SER A C 1
ATOM 1347 O O . SER A 1 177 ? -10.292 13.773 14.405 1.00 97.56 177 SER A O 1
ATOM 1349 N N . LEU A 1 178 ? -12.398 13.266 15.002 1.00 97.25 178 LEU A N 1
ATOM 1350 C CA . LEU A 1 178 ? -12.834 12.887 13.648 1.00 97.25 178 LEU A CA 1
ATOM 1351 C C . LEU A 1 178 ? -12.762 14.037 12.630 1.00 97.25 178 LEU A C 1
ATOM 1353 O O . LEU A 1 178 ? -12.718 13.794 11.429 1.00 97.25 178 LEU A O 1
ATOM 1357 N N . THR A 1 179 ? -12.775 15.282 13.102 1.00 96.75 179 THR A N 1
ATOM 1358 C CA . THR A 1 179 ? -12.713 16.486 12.265 1.00 96.75 179 THR A CA 1
ATOM 1359 C C . THR A 1 179 ? -11.319 17.104 12.221 1.00 96.75 179 THR A C 1
ATOM 1361 O O . THR A 1 179 ? -11.161 18.187 11.660 1.00 96.75 179 THR A O 1
ATOM 1364 N N . SER A 1 180 ? -10.316 16.465 12.835 1.00 96.44 180 SER A N 1
ATOM 1365 C CA . SER A 1 180 ? -8.946 16.969 12.798 1.00 96.44 180 SER A CA 1
ATOM 1366 C C . SER A 1 180 ? -8.422 17.016 11.362 1.00 96.44 180 SER A C 1
ATOM 1368 O O . SER A 1 180 ? -8.624 16.093 10.574 1.00 96.44 180 SER A O 1
ATOM 1370 N N . THR A 1 181 ? -7.724 18.099 11.040 1.00 96.00 181 THR A N 1
ATOM 1371 C CA . THR A 1 181 ? -7.010 18.289 9.771 1.00 96.00 181 THR A CA 1
ATOM 1372 C C . THR A 1 181 ? -5.498 18.151 9.937 1.00 96.00 181 THR A C 1
ATOM 1374 O O . THR A 1 181 ? -4.748 18.442 9.006 1.00 96.00 181 THR A O 1
ATOM 1377 N N . GLU A 1 182 ? -5.034 17.771 11.128 1.00 95.25 182 GLU A N 1
ATOM 1378 C CA . GLU A 1 182 ? -3.616 17.562 11.406 1.00 95.25 182 GLU A CA 1
ATOM 1379 C C . GLU A 1 182 ? -3.117 16.306 10.685 1.00 95.25 182 GLU A C 1
ATOM 1381 O O . GLU A 1 182 ? -3.792 15.275 10.652 1.00 95.25 182 GLU A O 1
ATOM 1386 N N . ALA A 1 183 ? -1.930 16.396 10.081 1.00 95.44 183 ALA A N 1
ATOM 1387 C CA . ALA A 1 183 ? -1.288 15.234 9.482 1.00 95.44 183 ALA A CA 1
ATOM 1388 C C . ALA A 1 183 ? -0.820 14.284 10.594 1.00 95.44 183 ALA A C 1
ATOM 1390 O O . ALA A 1 183 ? -0.195 14.733 11.553 1.00 95.44 183 ALA A O 1
ATOM 1391 N N . SER A 1 184 ? -1.109 12.987 10.460 1.00 92.75 184 SER A N 1
ATOM 1392 C CA . SER A 1 184 ? -0.627 11.984 11.412 1.00 92.75 184 SER A CA 1
ATOM 1393 C C . SER A 1 184 ? 0.872 11.720 11.243 1.00 92.75 184 SER A C 1
ATOM 1395 O O . SER A 1 184 ? 1.425 11.888 10.151 1.00 92.75 184 SER A O 1
ATOM 1397 N N . ASP A 1 185 ? 1.527 11.299 12.327 1.00 94.75 185 ASP A N 1
ATOM 1398 C CA . ASP A 1 185 ? 2.892 10.774 12.272 1.00 94.75 185 ASP A CA 1
ATOM 1399 C C . ASP A 1 185 ? 2.847 9.301 11.830 1.00 94.75 185 ASP A C 1
ATOM 1401 O O . ASP A 1 185 ? 2.307 8.468 12.555 1.00 94.75 185 ASP A O 1
ATOM 1405 N N . PRO A 1 186 ? 3.429 8.932 10.674 1.00 92.88 186 PRO A N 1
ATOM 1406 C CA . PRO A 1 186 ? 3.416 7.551 10.195 1.00 92.88 186 PRO A CA 1
ATOM 1407 C C . PRO A 1 186 ? 4.241 6.573 11.056 1.00 92.88 186 PRO A C 1
ATOM 1409 O O . PRO A 1 186 ? 4.212 5.371 10.788 1.00 92.88 186 PRO A O 1
ATOM 1412 N N . ASN A 1 187 ? 4.992 7.051 12.056 1.00 95.19 187 ASN A N 1
ATOM 1413 C CA . ASN A 1 187 ? 5.671 6.202 13.042 1.00 95.19 187 ASN A CA 1
ATOM 1414 C C . ASN A 1 187 ? 4.780 5.842 14.240 1.00 95.19 187 ASN A C 1
ATOM 1416 O O . ASN A 1 187 ? 5.158 4.974 15.030 1.00 95.19 187 ASN A O 1
ATOM 1420 N N . GLU A 1 188 ? 3.618 6.484 14.381 1.00 95.25 188 GLU A N 1
ATOM 1421 C CA . GLU A 1 188 ? 2.684 6.255 15.479 1.00 95.25 188 GLU A CA 1
ATOM 1422 C C . GLU A 1 188 ? 1.417 5.558 14.977 1.00 95.25 188 GLU A C 1
ATOM 1424 O O . GLU A 1 188 ? 0.720 6.027 14.081 1.00 95.25 188 GLU A O 1
ATOM 1429 N N . PHE A 1 189 ? 1.090 4.417 15.577 1.00 97.00 189 PHE A N 1
ATOM 1430 C CA . PHE A 1 189 ? -0.163 3.709 15.338 1.00 97.00 189 PHE A CA 1
ATOM 1431 C C . PHE A 1 189 ? -0.599 2.992 16.614 1.00 97.00 189 PHE A C 1
ATOM 1433 O O . PHE A 1 189 ? 0.228 2.568 17.422 1.00 97.00 189 PHE A O 1
ATOM 1440 N N . PHE A 1 190 ? -1.910 2.832 16.789 1.00 97.44 190 PHE A N 1
ATOM 1441 C CA . PHE A 1 190 ? -2.476 2.067 17.897 1.00 97.44 190 PHE A CA 1
ATOM 1442 C C . PHE A 1 190 ? -2.436 0.561 17.609 1.00 97.44 190 PHE A C 1
ATOM 1444 O O . PHE A 1 190 ? -2.098 -0.245 18.472 1.00 97.44 190 PHE A O 1
ATOM 1451 N N . PHE A 1 191 ? -2.758 0.175 16.372 1.00 98.38 191 PHE A N 1
ATOM 1452 C CA . PHE A 1 191 ? -2.773 -1.221 15.943 1.00 98.38 191 PHE A CA 1
ATOM 1453 C C . PHE A 1 191 ? -2.217 -1.354 14.529 1.00 98.38 191 PHE A C 1
ATOM 1455 O O . PHE A 1 191 ? -2.536 -0.553 13.654 1.00 98.38 191 PHE A O 1
ATOM 1462 N N . PHE A 1 192 ? -1.416 -2.392 14.297 1.00 97.94 192 PHE A N 1
ATOM 1463 C CA . PHE A 1 192 ? -0.972 -2.797 12.969 1.00 97.94 192 PHE A CA 1
ATOM 1464 C C . PHE A 1 192 ? -1.037 -4.314 12.855 1.00 97.94 192 PHE A C 1
ATOM 1466 O O . PHE A 1 192 ? -0.566 -5.040 13.738 1.00 97.94 192 PHE A O 1
ATOM 1473 N N . LYS A 1 193 ? -1.566 -4.803 11.735 1.00 97.69 193 LYS A N 1
ATOM 1474 C CA . LYS A 1 193 ? -1.592 -6.232 11.441 1.00 97.69 193 LYS A CA 1
ATOM 1475 C C . LYS A 1 193 ? -1.377 -6.495 9.966 1.00 97.69 193 LYS A C 1
ATOM 1477 O O . LYS A 1 193 ? -2.146 -6.020 9.137 1.00 97.69 193 LYS A O 1
ATOM 1482 N N . GLY A 1 194 ? -0.396 -7.343 9.665 1.00 96.75 194 GLY A N 1
ATOM 1483 C CA . GLY A 1 194 ? -0.350 -8.045 8.391 1.00 96.75 194 GLY A CA 1
ATOM 1484 C C . GLY A 1 194 ? -1.283 -9.249 8.393 1.00 96.75 194 GLY A C 1
ATOM 1485 O O . GLY A 1 194 ? -1.240 -10.068 9.320 1.00 96.75 194 GLY A O 1
ATOM 1486 N N . ILE A 1 195 ? -2.160 -9.321 7.392 1.00 96.12 195 ILE A N 1
ATOM 1487 C CA . ILE A 1 195 ? -3.148 -10.388 7.268 1.00 96.12 195 ILE A CA 1
ATOM 1488 C C . ILE A 1 195 ? -2.650 -11.408 6.249 1.00 96.12 195 ILE A C 1
ATOM 1490 O O . ILE A 1 195 ? -2.644 -11.176 5.042 1.00 96.12 195 ILE A O 1
ATOM 1494 N N . ASN A 1 196 ? -2.225 -12.555 6.775 1.00 92.31 196 ASN A N 1
ATOM 1495 C CA . ASN A 1 196 ? -1.522 -13.588 6.014 1.00 92.31 196 ASN A CA 1
ATOM 1496 C C . ASN A 1 196 ? -2.456 -14.705 5.533 1.00 92.31 196 ASN A C 1
ATOM 1498 O O . ASN A 1 196 ? -2.006 -15.648 4.890 1.00 92.31 196 ASN A O 1
ATOM 1502 N N . SER A 1 197 ? -3.736 -14.650 5.897 1.00 93.56 197 SER A N 1
ATOM 1503 C CA . SER A 1 197 ? -4.727 -15.637 5.485 1.00 93.56 197 SER A CA 1
ATOM 1504 C C . SER A 1 197 ? -5.249 -15.336 4.077 1.00 93.56 197 SER A C 1
ATOM 1506 O O . SER A 1 197 ? -5.357 -14.163 3.710 1.00 93.56 197 SER A O 1
ATOM 1508 N N . PRO A 1 198 ? -5.630 -16.369 3.307 1.00 95.31 198 PRO A N 1
ATOM 1509 C CA . PRO A 1 198 ? -6.388 -16.171 2.078 1.00 95.31 198 PRO A CA 1
ATOM 1510 C C . PRO A 1 198 ? -7.766 -15.564 2.371 1.00 95.31 198 PRO A C 1
ATOM 1512 O O . PRO A 1 198 ? -8.210 -15.515 3.523 1.00 95.31 198 PRO A O 1
ATOM 1515 N N . LEU A 1 199 ? -8.452 -15.126 1.314 1.00 95.56 199 LEU A N 1
ATOM 1516 C CA . LEU A 1 199 ? -9.831 -14.654 1.423 1.00 95.56 199 LEU A CA 1
ATOM 1517 C C . LEU A 1 199 ? -10.767 -15.798 1.835 1.00 95.56 199 LEU A C 1
ATOM 1519 O O . LEU A 1 199 ? -10.669 -16.911 1.314 1.00 95.56 199 LEU A O 1
ATOM 1523 N N . VAL A 1 200 ? -11.726 -15.490 2.702 1.00 96.56 200 VAL A N 1
ATOM 1524 C CA . VAL A 1 200 ? -12.898 -16.325 2.992 1.00 96.56 200 VAL A CA 1
ATOM 1525 C C . VAL A 1 200 ? -14.123 -15.523 2.570 1.00 96.56 200 VAL A C 1
ATOM 1527 O O . VAL A 1 200 ? -14.318 -14.407 3.041 1.00 96.56 200 VAL A O 1
ATOM 1530 N N . ASP A 1 201 ? -14.894 -16.047 1.615 1.00 94.50 201 ASP A N 1
ATOM 1531 C CA . ASP A 1 201 ? -16.075 -15.380 1.043 1.00 94.50 201 ASP A CA 1
ATOM 1532 C C . ASP A 1 201 ? -15.818 -13.935 0.559 1.00 94.50 201 ASP A C 1
ATOM 1534 O O . ASP A 1 201 ? -16.670 -13.055 0.651 1.00 94.50 201 ASP A O 1
ATOM 1538 N N . GLY A 1 202 ? -14.618 -13.687 0.017 1.00 96.50 202 GLY A N 1
ATOM 1539 C CA . GLY A 1 202 ? -14.205 -12.376 -0.499 1.00 96.50 202 GLY A CA 1
ATOM 1540 C C . GLY A 1 202 ? -13.719 -11.387 0.566 1.00 96.50 202 GLY A C 1
ATOM 1541 O O . GLY A 1 202 ? -13.481 -10.222 0.246 1.00 96.50 202 GLY A O 1
ATOM 1542 N N . ALA A 1 203 ? -13.543 -11.830 1.812 1.00 98.00 203 ALA A N 1
ATOM 1543 C CA . ALA A 1 203 ? -13.091 -10.992 2.912 1.00 98.00 203 ALA A CA 1
ATOM 1544 C C . ALA A 1 203 ? -11.878 -11.577 3.636 1.00 98.00 203 ALA A C 1
ATOM 1546 O O . ALA A 1 203 ? -11.606 -12.778 3.595 1.00 98.00 203 ALA A O 1
ATOM 1547 N N . VAL A 1 204 ? -11.176 -10.710 4.357 1.00 97.88 204 VAL A N 1
ATOM 1548 C CA . VAL A 1 204 ? -10.272 -11.102 5.435 1.00 97.88 204 VAL A CA 1
ATOM 1549 C C . VAL A 1 204 ? -10.790 -10.573 6.766 1.00 97.88 204 VAL A C 1
ATOM 1551 O O . VAL A 1 204 ? -11.463 -9.541 6.810 1.00 97.88 204 VAL A O 1
ATOM 1554 N N . SER A 1 205 ? -10.457 -11.277 7.847 1.00 97.44 205 SER A N 1
ATOM 1555 C CA . SER A 1 205 ? -10.814 -10.885 9.209 1.00 97.44 205 SER A CA 1
ATOM 1556 C C . SER A 1 205 ? -9.612 -10.991 10.143 1.00 97.44 205 SER A C 1
ATOM 1558 O O . SER A 1 205 ? -8.794 -11.905 10.006 1.00 97.44 205 SER A O 1
ATOM 1560 N N . THR A 1 206 ? -9.493 -10.061 11.088 1.00 97.69 206 THR A N 1
ATOM 1561 C CA . THR A 1 206 ? -8.508 -10.145 12.173 1.00 97.69 206 THR A CA 1
ATOM 1562 C C . THR A 1 206 ? -9.062 -9.541 13.464 1.00 97.69 206 THR A C 1
ATOM 1564 O O . THR A 1 206 ? -9.636 -8.454 13.413 1.00 97.69 206 THR A O 1
ATOM 1567 N N . PRO A 1 207 ? -8.843 -10.179 14.627 1.00 98.12 207 PRO A N 1
ATOM 1568 C CA . PRO A 1 207 ? -9.274 -9.627 15.903 1.00 98.12 207 PRO A CA 1
ATOM 1569 C C . PRO A 1 207 ? -8.376 -8.471 16.357 1.00 98.12 207 PRO A C 1
ATOM 1571 O O . PRO A 1 207 ? -7.162 -8.475 16.114 1.00 98.12 207 PRO A O 1
ATOM 1574 N N . VAL A 1 208 ? -8.977 -7.531 17.082 1.00 98.38 208 VAL A N 1
ATOM 1575 C CA . VAL A 1 208 ? -8.318 -6.511 17.906 1.00 98.38 208 VAL A CA 1
ATOM 1576 C C . VAL A 1 208 ? -8.641 -6.830 19.363 1.00 98.38 208 VAL A C 1
ATOM 1578 O O . VAL A 1 208 ? -9.608 -6.334 19.940 1.00 98.38 208 VAL A O 1
ATOM 1581 N N . THR A 1 209 ? -7.852 -7.730 19.946 1.00 98.12 209 THR A N 1
ATOM 1582 C CA . THR A 1 209 ? -8.017 -8.150 21.343 1.00 98.12 209 THR A CA 1
ATOM 1583 C C . THR A 1 209 ? -7.698 -7.000 22.296 1.00 98.12 209 THR A C 1
ATOM 1585 O O . THR A 1 209 ? -6.673 -6.336 22.149 1.00 98.12 209 THR A O 1
ATOM 1588 N N . GLY A 1 210 ? -8.562 -6.785 23.282 1.00 97.62 210 GLY A N 1
ATOM 1589 C CA . GLY A 1 210 ? -8.551 -5.647 24.195 1.00 97.62 210 GLY A CA 1
ATOM 1590 C C . GLY A 1 210 ? -9.132 -4.365 23.596 1.00 97.62 210 GLY A C 1
ATOM 1591 O O . GLY A 1 210 ? -9.194 -3.363 24.301 1.00 97.62 210 GLY A O 1
ATOM 1592 N N . GLY A 1 211 ? -9.552 -4.377 22.327 1.00 98.19 211 GLY A N 1
ATOM 1593 C CA . GLY A 1 211 ? -10.135 -3.221 21.654 1.00 98.19 211 GLY A CA 1
ATOM 1594 C C . GLY A 1 211 ? -9.194 -2.024 21.531 1.00 98.19 211 GLY A C 1
ATOM 1595 O O . GLY A 1 211 ? -7.972 -2.160 21.468 1.00 98.19 211 GLY A O 1
ATOM 1596 N N . VAL A 1 212 ? -9.790 -0.831 21.485 1.00 98.62 212 VAL A N 1
ATOM 1597 C CA . VAL A 1 212 ? -9.087 0.458 21.545 1.00 98.62 212 VAL A CA 1
ATOM 1598 C C . VAL A 1 212 ? -9.675 1.316 22.682 1.00 98.62 212 VAL A C 1
ATOM 1600 O O . VAL A 1 212 ? -10.868 1.179 22.968 1.00 98.62 212 VAL A O 1
ATOM 1603 N N . PRO A 1 213 ? -8.894 2.190 23.346 1.00 98.56 213 PRO A N 1
ATOM 1604 C CA . PRO A 1 213 ? -9.397 3.128 24.350 1.00 98.56 213 PRO A CA 1
ATOM 1605 C C . PRO A 1 213 ? -10.457 4.085 23.799 1.00 98.56 213 PRO A C 1
ATOM 1607 O O . PRO A 1 213 ? -10.601 4.233 22.588 1.00 98.56 213 PRO A O 1
ATOM 1610 N N . GLU A 1 214 ? -11.157 4.794 24.683 1.00 98.69 214 GLU A N 1
ATOM 1611 C CA . GLU A 1 214 ? -12.065 5.873 24.279 1.00 98.69 214 GLU A CA 1
ATOM 1612 C C . GLU A 1 214 ? -11.330 6.903 23.402 1.00 98.69 214 GLU A C 1
ATOM 1614 O O . GLU A 1 214 ? -10.220 7.329 23.730 1.00 98.69 214 GLU A O 1
ATOM 1619 N N . GLY A 1 215 ? -11.924 7.280 22.267 1.00 98.44 215 GLY A N 1
ATOM 1620 C CA . GLY A 1 215 ? -11.290 8.211 21.332 1.00 98.44 215 GLY A CA 1
ATOM 1621 C C . GLY A 1 215 ? -11.825 8.150 19.903 1.00 98.44 215 GLY A C 1
ATOM 1622 O O . GLY A 1 215 ? -12.781 7.434 19.601 1.00 98.44 215 GLY A O 1
ATOM 1623 N N . ALA A 1 216 ? -11.194 8.922 19.015 1.00 98.56 216 ALA A N 1
ATOM 1624 C CA . ALA A 1 216 ? -11.450 8.932 17.576 1.00 98.56 216 ALA A CA 1
ATOM 1625 C C . ALA A 1 216 ? -10.304 8.244 16.830 1.00 98.56 216 ALA A C 1
ATOM 1627 O O . ALA A 1 216 ? -9.140 8.420 17.185 1.00 98.56 216 ALA A O 1
ATOM 1628 N N . TYR A 1 217 ? -10.627 7.496 15.778 1.00 98.56 217 TYR A N 1
ATOM 1629 C CA . TYR A 1 217 ? -9.664 6.649 15.082 1.00 98.56 217 TYR A CA 1
ATOM 1630 C C . TYR A 1 217 ? -9.830 6.711 13.567 1.00 98.56 217 TYR A C 1
ATOM 1632 O O . TYR A 1 217 ? -10.949 6.822 13.056 1.00 98.56 217 TYR A O 1
ATOM 1640 N N . ARG A 1 218 ? -8.708 6.581 12.855 1.00 98.44 218 ARG A N 1
ATOM 1641 C CA . ARG A 1 218 ? -8.652 6.252 11.426 1.00 98.44 218 ARG A CA 1
ATOM 1642 C C . ARG A 1 218 ? -8.172 4.816 11.285 1.00 98.44 218 ARG A C 1
ATOM 1644 O O . ARG A 1 218 ? -7.154 4.456 11.864 1.00 98.44 218 ARG A O 1
ATOM 1651 N N . MET A 1 219 ? -8.868 4.019 10.485 1.00 98.62 219 MET A N 1
ATOM 1652 C CA . MET A 1 219 ? -8.441 2.679 10.102 1.00 98.62 219 MET A CA 1
ATOM 1653 C C . MET A 1 219 ? -8.279 2.607 8.591 1.00 98.62 219 MET A C 1
ATOM 1655 O O . MET A 1 219 ? -9.231 2.893 7.870 1.00 98.62 219 MET A O 1
ATOM 1659 N N . CYS A 1 220 ? -7.100 2.212 8.119 1.00 98.62 220 CYS A N 1
ATOM 1660 C CA . CYS A 1 220 ? -6.795 2.099 6.695 1.00 98.62 220 CYS A CA 1
ATOM 1661 C C . CYS A 1 220 ? -6.256 0.710 6.347 1.00 98.62 220 CYS A C 1
ATOM 1663 O O . CYS A 1 220 ? -5.551 0.091 7.150 1.00 98.62 220 CYS A O 1
ATOM 1665 N N . SER A 1 221 ? -6.569 0.229 5.144 1.00 98.56 221 SER A N 1
ATOM 1666 C CA . SER A 1 221 ? -5.903 -0.938 4.565 1.00 98.56 221 SER A CA 1
ATOM 1667 C C . SER A 1 221 ? -4.596 -0.534 3.883 1.00 98.56 221 SER A C 1
ATOM 1669 O O . SER A 1 221 ? -4.404 0.627 3.524 1.00 98.56 221 SER A O 1
ATOM 1671 N N . GLN A 1 222 ? -3.706 -1.505 3.696 1.00 98.12 222 GLN A N 1
ATOM 1672 C CA . GLN A 1 222 ? -2.531 -1.366 2.837 1.00 98.12 222 GLN A CA 1
ATOM 1673 C C . GLN A 1 222 ? -2.369 -2.644 2.016 1.00 98.12 222 GLN A C 1
ATOM 1675 O O . GLN A 1 222 ? -1.814 -3.637 2.495 1.00 98.12 222 GLN A O 1
ATOM 1680 N N . ASN A 1 223 ? -2.877 -2.638 0.791 1.00 98.38 223 ASN A N 1
ATOM 1681 C CA . ASN A 1 223 ? -2.727 -3.735 -0.147 1.00 98.38 223 ASN A CA 1
ATOM 1682 C C . ASN A 1 223 ? -1.289 -3.773 -0.669 1.00 98.38 223 ASN A C 1
ATOM 1684 O O . ASN A 1 223 ? -0.774 -2.806 -1.240 1.00 98.38 223 ASN A O 1
ATOM 1688 N N . ALA A 1 224 ? -0.647 -4.924 -0.499 1.00 98.19 224 ALA A N 1
ATOM 1689 C CA . ALA A 1 224 ? 0.744 -5.143 -0.849 1.00 98.19 224 ALA A CA 1
ATOM 1690 C C . ALA A 1 224 ? 0.893 -6.381 -1.735 1.00 98.19 224 ALA A C 1
ATOM 1692 O O . ALA A 1 224 ? 0.192 -7.382 -1.578 1.00 98.19 224 ALA A O 1
ATOM 1693 N N . ALA A 1 225 ? 1.847 -6.337 -2.661 1.00 98.31 225 ALA A N 1
ATOM 1694 C CA . ALA A 1 225 ? 2.319 -7.544 -3.324 1.00 98.31 225 ALA A CA 1
ATOM 1695 C C . ALA A 1 225 ? 3.090 -8.428 -2.326 1.00 98.31 225 ALA A C 1
ATOM 1697 O O . ALA A 1 225 ? 3.478 -7.984 -1.244 1.00 98.31 225 ALA A O 1
ATOM 1698 N N . ALA A 1 226 ? 3.354 -9.681 -2.700 1.00 97.94 226 ALA A N 1
ATOM 1699 C CA . ALA A 1 226 ? 3.857 -10.689 -1.763 1.00 97.94 226 ALA A CA 1
ATOM 1700 C C . ALA A 1 226 ? 5.113 -10.287 -0.961 1.00 97.94 226 ALA A C 1
ATOM 1702 O O . ALA A 1 226 ? 5.244 -10.654 0.207 1.00 97.94 226 ALA A O 1
ATOM 1703 N N . ASN A 1 227 ? 5.995 -9.487 -1.567 1.00 97.69 227 ASN A N 1
ATOM 1704 C CA . ASN A 1 227 ? 7.246 -9.008 -0.981 1.00 97.69 227 ASN A CA 1
ATOM 1705 C C . ASN A 1 227 ? 7.145 -7.614 -0.338 1.00 97.69 227 ASN A C 1
ATOM 1707 O O . ASN A 1 227 ? 8.172 -6.957 -0.159 1.00 97.69 227 ASN A O 1
ATOM 1711 N N . HIS A 1 228 ? 5.940 -7.212 0.077 1.00 97.62 228 HIS A N 1
ATOM 1712 C CA . HIS A 1 228 ? 5.604 -6.016 0.869 1.00 97.62 228 HIS A CA 1
ATOM 1713 C C . HIS A 1 228 ? 5.507 -4.701 0.104 1.00 97.62 228 HIS A C 1
ATOM 1715 O O . HIS A 1 228 ? 5.078 -3.706 0.684 1.00 97.62 228 HIS A O 1
ATOM 1721 N N . GLN A 1 229 ? 5.893 -4.646 -1.173 1.00 96.88 229 GLN A N 1
ATOM 1722 C CA . GLN A 1 229 ? 5.737 -3.420 -1.955 1.00 96.88 229 GLN A CA 1
ATOM 1723 C C . GLN A 1 229 ? 4.249 -3.082 -2.126 1.00 96.88 229 GLN A C 1
ATOM 1725 O O . GLN A 1 229 ? 3.458 -4.001 -2.360 1.00 96.88 229 GLN A O 1
ATOM 1730 N N . PRO A 1 230 ? 3.860 -1.795 -2.058 1.00 97.50 230 PRO A N 1
ATOM 1731 C CA . PRO A 1 230 ? 2.501 -1.386 -2.388 1.00 97.50 230 PRO A CA 1
ATOM 1732 C C . PRO A 1 230 ? 2.094 -1.908 -3.765 1.00 97.50 230 PRO A C 1
ATOM 1734 O O . PRO A 1 230 ? 2.923 -1.965 -4.682 1.00 97.50 230 PRO A O 1
ATOM 1737 N N . VAL A 1 231 ? 0.827 -2.290 -3.915 1.00 97.75 231 VAL A N 1
ATOM 1738 C CA . VAL A 1 231 ? 0.328 -2.758 -5.211 1.00 97.75 231 VAL A CA 1
ATOM 1739 C C . VAL A 1 231 ? 0.419 -1.656 -6.270 1.00 97.75 231 VAL A C 1
ATOM 1741 O O . VAL A 1 231 ? 0.042 -0.508 -6.037 1.00 97.75 231 VAL A O 1
ATOM 1744 N N . VAL A 1 232 ? 0.907 -2.013 -7.458 1.00 97.25 232 VAL A N 1
ATOM 1745 C CA . VAL A 1 232 ? 1.033 -1.095 -8.602 1.00 97.25 232 VAL A CA 1
ATOM 1746 C C . VAL A 1 232 ? 0.026 -1.476 -9.686 1.00 97.25 232 VAL A C 1
ATOM 1748 O O . VAL A 1 232 ? -0.096 -2.647 -10.052 1.00 97.25 232 VAL A O 1
ATOM 1751 N N . VAL A 1 233 ? -0.683 -0.476 -10.215 1.00 97.88 233 VAL A N 1
ATOM 1752 C CA . VAL A 1 233 ? -1.807 -0.615 -11.159 1.00 97.88 233 VAL A CA 1
ATOM 1753 C C . VAL A 1 233 ? -1.545 0.144 -12.479 1.00 97.88 233 VAL A C 1
ATOM 1755 O O . VAL A 1 233 ? -0.665 1.003 -12.520 1.00 97.88 233 VAL A O 1
ATOM 1758 N N . PRO A 1 234 ? -2.242 -0.173 -13.593 1.00 97.31 234 PRO A N 1
ATOM 1759 C CA . PRO A 1 234 ? -1.808 0.211 -14.948 1.00 97.31 234 PRO A CA 1
ATOM 1760 C C . PRO A 1 234 ? -2.089 1.653 -15.373 1.00 97.31 234 PRO A C 1
ATOM 1762 O O . PRO A 1 234 ? -1.636 2.064 -16.439 1.00 97.31 234 PRO A O 1
ATOM 1765 N N . VAL A 1 235 ? -2.870 2.414 -14.610 1.00 96.12 235 VAL A N 1
ATOM 1766 C CA . VAL A 1 235 ? -3.294 3.768 -14.990 1.00 96.12 235 VAL A CA 1
ATOM 1767 C C . VAL A 1 235 ? -3.252 4.677 -13.778 1.00 96.12 235 VAL A C 1
ATOM 1769 O O . VAL A 1 235 ? -3.514 4.218 -12.679 1.00 96.12 235 VAL A O 1
ATOM 1772 N N . ALA A 1 236 ? -2.971 5.965 -13.975 1.00 93.56 236 ALA A N 1
ATOM 1773 C CA . ALA A 1 236 ? -2.973 6.947 -12.887 1.00 93.56 236 ALA A CA 1
ATOM 1774 C C . ALA A 1 236 ? -4.393 7.363 -12.457 1.00 93.56 236 ALA A C 1
ATOM 1776 O O . ALA A 1 236 ? -4.614 7.745 -11.314 1.00 93.56 236 ALA A O 1
ATOM 1777 N N . GLN A 1 237 ? -5.368 7.302 -13.368 1.00 95.81 237 GLN A N 1
ATOM 1778 C CA . GLN A 1 237 ? -6.766 7.643 -13.093 1.00 95.81 237 GLN A CA 1
ATOM 1779 C C . GLN A 1 237 ? -7.539 6.391 -12.662 1.00 95.81 237 GLN A C 1
ATOM 1781 O O . GLN A 1 237 ? -8.187 5.738 -13.479 1.00 95.81 237 GLN A O 1
ATOM 1786 N N . HIS A 1 238 ? -7.452 6.046 -11.379 1.00 96.62 238 HIS A N 1
ATOM 1787 C CA . HIS A 1 238 ? -8.177 4.929 -10.771 1.00 96.62 238 HIS A CA 1
ATOM 1788 C C . HIS A 1 238 ? -8.706 5.305 -9.379 1.00 96.62 238 HIS A C 1
ATOM 1790 O O . HIS A 1 238 ? -8.254 6.274 -8.773 1.00 96.62 238 HIS A O 1
ATOM 1796 N N . GLY A 1 239 ? -9.686 4.547 -8.875 1.00 95.62 239 GLY A N 1
ATOM 1797 C CA . GLY A 1 239 ? -10.101 4.643 -7.472 1.00 95.62 239 GLY A CA 1
ATOM 1798 C C . GLY A 1 239 ? -9.025 4.083 -6.541 1.00 95.62 239 GLY A C 1
ATOM 1799 O O . GLY A 1 239 ? -8.177 3.311 -6.984 1.00 95.62 239 GLY A O 1
ATOM 1800 N N . SER A 1 240 ? -9.066 4.447 -5.259 1.00 97.19 240 SER A N 1
ATOM 1801 C CA . SER A 1 240 ? -8.112 3.914 -4.282 1.00 97.19 240 SER A CA 1
ATOM 1802 C C . SER A 1 240 ? -8.125 2.383 -4.284 1.00 97.19 240 SER A C 1
ATOM 1804 O O . SER A 1 240 ? -9.186 1.755 -4.299 1.00 97.19 240 SER A O 1
ATOM 1806 N N . VAL A 1 241 ? -6.931 1.793 -4.299 1.00 98.12 241 VAL A N 1
ATOM 1807 C CA . VAL A 1 241 ? -6.755 0.345 -4.130 1.00 98.12 241 VAL A CA 1
ATOM 1808 C C . VAL A 1 241 ? -6.962 -0.064 -2.673 1.00 98.12 241 VAL A C 1
ATOM 1810 O O . VAL A 1 241 ? -7.287 -1.216 -2.413 1.00 98.12 241 VAL A O 1
ATOM 1813 N N . ASP A 1 242 ? -6.836 0.892 -1.755 1.00 98.44 242 ASP A N 1
ATOM 1814 C CA . ASP A 1 242 ? -7.062 0.770 -0.318 1.00 98.44 242 ASP A CA 1
ATOM 1815 C C . ASP A 1 242 ? -8.374 1.433 0.116 1.00 98.44 242 ASP A C 1
ATOM 1817 O O . ASP A 1 242 ? -8.928 2.264 -0.608 1.00 98.44 242 ASP A O 1
ATOM 1821 N N . ASP A 1 243 ? -8.839 1.117 1.322 1.00 98.62 243 ASP A N 1
ATOM 1822 C CA . ASP A 1 243 ? -9.941 1.817 1.986 1.00 98.62 243 ASP A CA 1
ATOM 1823 C C . ASP A 1 243 ? -9.453 2.475 3.274 1.00 98.62 243 ASP A C 1
ATOM 1825 O O . ASP A 1 243 ? -8.516 1.997 3.913 1.00 98.62 243 ASP A O 1
ATOM 1829 N N . CYS A 1 244 ? -10.137 3.542 3.675 1.00 98.38 244 CYS A N 1
ATOM 1830 C CA . CYS A 1 244 ? -10.000 4.128 4.997 1.00 98.38 244 CYS A CA 1
ATOM 1831 C C . CYS A 1 244 ? -11.386 4.426 5.562 1.00 98.38 244 CYS A C 1
ATOM 1833 O O . CYS A 1 244 ? -12.255 4.966 4.872 1.00 98.38 244 CYS A O 1
ATOM 1835 N N . VAL A 1 245 ? -11.578 4.107 6.834 1.00 98.69 245 VAL A N 1
ATOM 1836 C CA . VAL A 1 245 ? -12.773 4.447 7.603 1.00 98.69 245 VAL A CA 1
ATOM 1837 C C . VAL A 1 245 ? -12.379 5.154 8.886 1.00 98.69 245 VAL A C 1
ATOM 1839 O O . VAL A 1 245 ? -11.269 5.001 9.392 1.00 98.69 245 VAL A O 1
ATOM 1842 N N . TYR A 1 246 ? -13.308 5.932 9.412 1.00 98.62 246 TYR A N 1
ATOM 1843 C CA . TYR A 1 246 ? -13.155 6.644 10.666 1.00 98.62 246 TYR A CA 1
ATOM 1844 C C . TYR A 1 246 ? -14.175 6.115 11.662 1.00 98.62 246 TYR A C 1
ATOM 1846 O O . TYR A 1 246 ? -15.298 5.824 11.267 1.00 98.62 246 TYR A O 1
ATOM 1854 N N . PHE A 1 247 ? -13.826 5.979 12.934 1.00 98.81 247 PHE A N 1
ATOM 1855 C CA . PHE A 1 247 ? -14.760 5.498 13.954 1.00 98.81 247 PHE A CA 1
ATOM 1856 C C . PHE A 1 247 ? -14.416 6.080 15.325 1.00 98.81 247 PHE A C 1
ATOM 1858 O O . PHE A 1 247 ? -13.336 6.643 15.519 1.00 98.81 247 PHE A O 1
ATOM 1865 N N . THR A 1 248 ? -15.340 5.961 16.273 1.00 98.81 248 THR A N 1
ATOM 1866 C CA . THR A 1 248 ? -15.101 6.298 17.680 1.00 98.81 248 THR A CA 1
ATOM 1867 C C . THR A 1 248 ? -15.231 5.074 18.568 1.00 98.81 248 THR A C 1
ATOM 1869 O O . THR A 1 248 ? -15.956 4.132 18.246 1.00 98.81 248 THR A O 1
ATOM 1872 N N . ALA A 1 249 ? -14.545 5.101 19.702 1.00 98.62 249 ALA A N 1
ATOM 1873 C CA . ALA A 1 249 ? -14.771 4.177 20.803 1.00 98.62 249 ALA A CA 1
ATOM 1874 C C . ALA A 1 249 ? -15.261 4.964 22.021 1.00 98.62 249 ALA A C 1
ATOM 1876 O O . ALA A 1 249 ? -14.706 6.030 22.300 1.00 98.62 249 ALA A O 1
ATOM 1877 N N . VAL A 1 250 ? -16.299 4.457 22.694 1.00 96.88 250 VAL A N 1
ATOM 1878 C CA . VAL A 1 250 ? -16.939 5.052 23.889 1.00 96.88 250 VAL A CA 1
ATOM 1879 C C . VAL A 1 250 ? -17.325 3.998 24.919 1.00 96.88 250 VAL A C 1
ATOM 1881 O O . VAL A 1 250 ? -17.385 2.801 24.549 1.00 96.88 250 VAL A O 1
#

Sequence (250 aa):
MGGMSSDRGRVLTPQMQTPPQPSQQQSRKQSRSRRPRSAAIDPRVFQEGFLNNGQNPPVDGKSPSLTSENNFINFCARTLPQTPLTNGKQIPGGSCNGAPMGLIPSTKHMPSAKFVNPPNLATIRANEDFDIVLNLRNLDAGHFTNAQETYFSAPQQLNAQGEIIGHTHVVIEALPSLTSTEASDPNEFFFFKGINSPLVDGAVSTPVTGGVPEGAYRMCSQNAAANHQPVVVPVAQHGSVDDCVYFTAV